Protein AF-A0A7T3T1X6-F1 (afdb_monomer)

Foldseek 3Di:
DAPDDLLLLLLLLVCCVVPVPLSVDPLSSQQLLVLLQLLCVLVVHDHDLVCWFAAQLAIGNVSLVCCCPPVVVVSVVSSVVPPPPSPGDVLSSQLSSQVSLQADSNVSSVVRCPFQLRVVCVVVNVVVNPPHGRDPVSHDVVNSVVSVVSSVVSSVVSVQQWDWDDADREIEIEHPVVVVVDDPVVVVVVNVVNPDPPDDIHWYWDDDPPDIDID

Secondary structure (DSSP, 8-state):
---S-HHHHHHHHHHHHH-HHHHH-HHHHHHHHHHHHHHHHHTT-----TTEEEETTEEEEHHHHHHHHHSHHHHHHHHHH--S-----HHHHHHHHHHHHSS-HHHHHHHHHTSHHHHTTHHHHHTT----B--GGG--HHHHHHHHHHHHHHHHHHHTTEEEEEETTEEEEEEHHHHTT--HHHHHHHHHHTT-TTPPSSEEEEEETTEEEE-

Radius of gyration: 18.1 Å; Cα contacts (8 Å, |Δi|>4): 293; chains: 1; bounding box: 49×38×46 Å

Sequence (215 aa):
MLYTNEKRLDRLAWLRTNSETSFGSKLKKQKFLFFYEMFSKVKGEAYSLNYLKAYPNGPVFSEVYGDETYRFDEFNYRINEIQNEANINETIGKAAETLVSTFTEEELSNLTHQFDLWQSKEDRIKSGERDINISEEDITENDIIQLKSLYNTYSNLASQNVKVIPVFDKIFIISNADYGKLKPEHHEVIEILSRDSELENPVYLELEGEVLLVD

Solvent-accessible surface area (backbone atoms only — not comparable to full-atom values): 11851 Å² total; per-residue (Å²): 136,76,72,52,50,68,71,59,42,29,51,51,26,46,38,43,77,77,33,55,72,42,50,73,32,70,64,39,41,32,47,27,54,49,41,33,30,53,44,21,50,77,68,76,44,92,58,72,56,81,59,26,24,59,46,96,72,23,65,35,44,49,43,50,54,46,26,57,70,77,36,42,68,65,45,51,51,55,32,66,67,56,74,86,71,47,87,63,62,60,68,47,48,41,17,20,46,43,47,48,61,46,41,51,72,66,54,48,23,55,57,43,52,72,29,54,47,39,46,82,42,44,70,48,48,74,73,65,57,73,90,40,73,42,57,77,88,39,59,43,73,67,39,54,52,52,48,49,52,51,43,55,55,22,36,52,51,47,70,63,50,58,40,79,48,77,40,93,88,31,26,36,36,28,41,46,76,47,57,77,64,63,50,74,70,53,53,53,50,51,58,57,56,36,70,46,83,86,65,64,76,53,31,38,41,47,67,61,88,92,42,80,45,80,91

Mean predicted aligned error: 3.45 Å

Structure (mmCIF, N/CA/C/O backbone):
data_AF-A0A7T3T1X6-F1
#
_entry.id   AF-A0A7T3T1X6-F1
#
loop_
_atom_site.group_PDB
_atom_site.id
_atom_site.type_symbol
_atom_site.label_atom_id
_atom_site.label_alt_id
_atom_site.label_comp_id
_atom_site.label_asym_id
_atom_site.label_entity_id
_atom_site.label_seq_id
_atom_site.pdbx_PDB_ins_code
_atom_site.Cartn_x
_atom_site.Cartn_y
_atom_site.Cartn_z
_atom_site.occupancy
_atom_site.B_iso_or_equiv
_atom_site.auth_seq_id
_atom_site.auth_comp_id
_atom_site.auth_asym_id
_atom_site.auth_atom_id
_atom_site.pdbx_PDB_model_num
ATOM 1 N N . MET A 1 1 ? 16.295 19.182 -6.838 1.00 82.38 1 MET A N 1
ATOM 2 C CA . MET A 1 1 ? 15.469 18.691 -7.959 1.00 82.38 1 MET A CA 1
ATOM 3 C C . MET A 1 1 ? 15.212 17.219 -7.730 1.00 82.38 1 MET A C 1
ATOM 5 O O . MET A 1 1 ? 16.170 16.453 -7.638 1.00 82.38 1 MET A O 1
ATOM 9 N N . LEU A 1 2 ? 13.939 16.860 -7.603 1.00 93.00 2 LEU A N 1
ATOM 10 C CA . LEU A 1 2 ? 13.474 15.486 -7.418 1.00 93.00 2 LEU A CA 1
ATOM 11 C C . LEU A 1 2 ? 13.570 14.679 -8.723 1.00 93.00 2 LEU A C 1
ATOM 13 O O . LEU A 1 2 ? 13.488 15.248 -9.812 1.00 93.00 2 LEU A O 1
ATOM 17 N N . TYR A 1 3 ? 13.750 13.363 -8.608 1.00 94.88 3 TYR A N 1
ATOM 18 C CA . TYR A 1 3 ? 13.646 12.415 -9.727 1.00 94.88 3 TYR A CA 1
ATOM 19 C C . TYR A 1 3 ? 12.245 11.807 -9.865 1.00 94.88 3 TYR A C 1
ATOM 21 O O . TYR A 1 3 ? 11.885 11.318 -10.936 1.00 94.88 3 TYR A O 1
ATOM 29 N N . THR A 1 4 ? 11.460 11.832 -8.792 1.00 96.19 4 THR A N 1
ATOM 30 C CA . THR A 1 4 ? 10.072 11.386 -8.759 1.00 96.19 4 THR A CA 1
ATOM 31 C C . THR A 1 4 ? 9.250 12.207 -9.737 1.00 96.19 4 THR A C 1
ATOM 33 O O . THR A 1 4 ? 9.272 13.435 -9.706 1.00 96.19 4 THR A O 1
ATOM 36 N N . ASN A 1 5 ? 8.525 11.521 -10.620 1.00 93.81 5 ASN A N 1
ATOM 37 C CA . ASN A 1 5 ? 7.682 12.195 -11.598 1.00 93.81 5 ASN A CA 1
ATOM 38 C C . ASN A 1 5 ? 6.416 12.780 -10.952 1.00 93.81 5 ASN A C 1
ATOM 40 O O . ASN A 1 5 ? 5.916 12.257 -9.955 1.00 93.81 5 ASN A O 1
ATOM 44 N N . GLU A 1 6 ? 5.863 13.812 -11.591 1.00 93.06 6 GLU A N 1
ATOM 45 C CA . GLU A 1 6 ? 4.682 14.541 -11.107 1.00 93.06 6 GLU A CA 1
ATOM 46 C C . GLU A 1 6 ? 3.481 13.621 -10.839 1.00 93.06 6 GLU A C 1
ATOM 48 O O . GLU A 1 6 ? 2.873 13.714 -9.783 1.00 93.06 6 GLU A O 1
ATOM 53 N N . LYS A 1 7 ? 3.199 12.629 -11.702 1.00 94.50 7 LYS A N 1
ATOM 54 C CA . LYS A 1 7 ? 2.075 11.696 -11.480 1.00 94.50 7 LYS A CA 1
ATOM 55 C C . LYS A 1 7 ? 2.221 10.886 -10.187 1.00 94.50 7 LYS A C 1
ATOM 5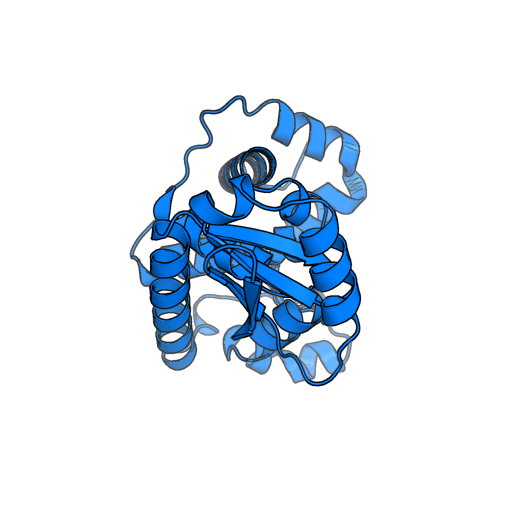7 O O . LYS A 1 7 ? 1.226 10.558 -9.546 1.00 94.50 7 LYS A O 1
ATOM 62 N N . ARG A 1 8 ? 3.445 10.505 -9.804 1.00 95.94 8 ARG A N 1
ATOM 63 C CA . ARG A 1 8 ? 3.699 9.810 -8.530 1.00 95.94 8 ARG A CA 1
ATOM 64 C C . ARG A 1 8 ? 3.624 10.772 -7.349 1.00 95.94 8 ARG A C 1
ATOM 66 O O . ARG A 1 8 ? 3.092 10.370 -6.318 1.00 95.94 8 ARG A O 1
ATOM 73 N N . LEU A 1 9 ? 4.071 12.020 -7.505 1.00 95.75 9 LEU A N 1
ATOM 74 C CA . LEU A 1 9 ? 3.869 13.060 -6.491 1.00 95.75 9 LEU A CA 1
ATOM 75 C C . LEU A 1 9 ? 2.376 13.332 -6.260 1.00 95.75 9 LEU A C 1
ATOM 77 O O . LEU A 1 9 ? 1.959 13.339 -5.107 1.00 95.75 9 LEU A O 1
ATOM 81 N N . ASP A 1 10 ? 1.563 13.424 -7.317 1.00 95.56 10 ASP A N 1
ATOM 82 C CA . ASP A 1 10 ? 0.103 13.583 -7.229 1.00 95.56 10 ASP A CA 1
ATOM 83 C C . ASP A 1 10 ? -0.538 12.441 -6.436 1.00 95.56 10 ASP A C 1
ATOM 85 O O . ASP A 1 10 ? -1.317 12.662 -5.511 1.00 95.56 10 ASP A O 1
ATOM 89 N N . ARG A 1 11 ? -0.170 11.195 -6.743 1.00 96.50 11 ARG A N 1
ATOM 90 C CA . ARG A 1 11 ? -0.680 10.018 -6.022 1.00 96.50 11 ARG A CA 1
ATOM 91 C C . ARG A 1 11 ? -0.271 10.020 -4.554 1.00 96.50 11 ARG A C 1
ATOM 93 O O . ARG A 1 11 ? -1.089 9.685 -3.702 1.00 96.50 11 ARG A O 1
ATOM 100 N N . LEU A 1 12 ? 0.964 10.405 -4.238 1.00 96.62 12 LEU A N 1
ATOM 101 C CA . LEU A 1 12 ? 1.419 10.519 -2.852 1.00 96.62 12 LEU A CA 1
ATOM 102 C C . LEU A 1 12 ? 0.752 11.686 -2.112 1.00 96.62 12 LEU A C 1
ATOM 104 O O . LEU A 1 12 ? 0.440 11.542 -0.932 1.00 96.62 12 LEU A O 1
ATOM 108 N N . ALA A 1 13 ? 0.481 12.803 -2.788 1.00 95.56 13 ALA A N 1
ATOM 109 C CA . ALA A 1 13 ? -0.293 13.911 -2.237 1.00 95.56 13 ALA A CA 1
ATOM 110 C C . ALA A 1 13 ? -1.734 13.493 -1.942 1.00 95.56 13 ALA A C 1
ATOM 112 O O . ALA A 1 13 ? -2.249 13.783 -0.863 1.00 95.56 13 ALA A O 1
ATOM 113 N N . TRP A 1 14 ? -2.353 12.731 -2.847 1.00 95.94 14 TRP A N 1
ATOM 114 C CA . TRP A 1 14 ? -3.658 12.137 -2.597 1.00 95.94 14 TRP A CA 1
ATOM 115 C C . TRP A 1 14 ? -3.623 11.179 -1.399 1.00 95.94 14 TRP A C 1
ATOM 117 O O . TRP A 1 14 ? -4.473 11.290 -0.515 1.00 95.94 14 TRP A O 1
ATOM 127 N N . LEU A 1 15 ? -2.624 10.290 -1.312 1.00 95.69 15 LEU A N 1
ATOM 128 C CA . LEU A 1 15 ? -2.489 9.361 -0.185 1.00 95.69 15 LEU A CA 1
ATOM 129 C C . LEU A 1 15 ? -2.339 10.110 1.141 1.00 95.69 15 LEU A C 1
ATOM 131 O O . LEU A 1 15 ? -3.003 9.759 2.107 1.00 95.69 15 LEU A O 1
ATOM 135 N N . ARG A 1 16 ? -1.520 11.168 1.184 1.00 94.31 16 ARG A N 1
ATOM 136 C CA . ARG A 1 16 ? -1.337 12.009 2.377 1.00 94.31 16 ARG A CA 1
ATOM 137 C C . ARG A 1 16 ? -2.659 12.576 2.888 1.00 94.31 16 ARG A C 1
ATOM 139 O O . ARG A 1 16 ? -2.898 12.564 4.090 1.00 94.31 16 ARG A O 1
ATOM 146 N N . THR A 1 17 ? -3.503 13.070 1.984 1.00 91.88 17 THR A N 1
ATOM 147 C CA . THR A 1 17 ? -4.798 13.670 2.335 1.00 91.88 17 THR A CA 1
ATOM 148 C C . THR A 1 17 ? -5.827 12.629 2.781 1.00 91.88 17 THR A C 1
ATOM 150 O O . THR A 1 17 ? -6.680 12.941 3.606 1.00 91.88 17 THR A O 1
ATOM 153 N N . ASN A 1 18 ? -5.757 11.401 2.260 1.00 91.69 18 ASN A N 1
ATOM 154 C CA . ASN A 1 18 ? -6.771 10.370 2.507 1.00 91.69 18 ASN A CA 1
ATOM 155 C C . ASN A 1 18 ? -6.364 9.338 3.575 1.00 91.69 18 ASN A C 1
ATOM 157 O O . ASN A 1 18 ? -7.233 8.686 4.145 1.00 91.69 18 ASN A O 1
ATOM 161 N N . SER A 1 19 ? -5.069 9.183 3.861 1.00 90.75 19 SER A N 1
ATOM 162 C CA . SER A 1 19 ? -4.539 8.153 4.762 1.00 90.75 19 SER A CA 1
ATOM 163 C C . SER A 1 19 ? -3.177 8.559 5.330 1.00 90.75 19 SER A C 1
ATOM 165 O O . SER A 1 19 ? -2.117 8.162 4.836 1.00 90.75 19 SER A O 1
ATOM 167 N N . GLU A 1 20 ? -3.192 9.352 6.404 1.00 87.25 20 GLU A N 1
ATOM 168 C CA . GLU A 1 20 ? -1.967 9.810 7.077 1.00 87.25 20 GLU A CA 1
ATOM 169 C C . GLU A 1 20 ? -1.107 8.631 7.560 1.00 87.25 20 GLU A C 1
ATOM 171 O O . GLU A 1 20 ? 0.111 8.635 7.385 1.00 87.25 20 GLU A O 1
ATOM 176 N N . THR A 1 21 ? -1.737 7.576 8.087 1.00 88.88 21 THR A N 1
ATOM 177 C CA . THR A 1 21 ? -1.041 6.373 8.561 1.00 88.88 21 THR A CA 1
ATOM 178 C C . THR A 1 21 ? -0.279 5.669 7.438 1.00 88.88 21 THR A C 1
ATOM 180 O O . THR A 1 21 ? 0.905 5.366 7.592 1.00 88.88 21 THR A O 1
ATOM 183 N N . SER A 1 22 ? -0.922 5.436 6.289 1.00 93.69 22 SER A N 1
ATOM 184 C CA . SER A 1 22 ? -0.265 4.799 5.141 1.00 93.69 22 SER A CA 1
ATOM 185 C C . SER A 1 22 ? 0.810 5.699 4.534 1.00 93.69 22 SER A C 1
ATOM 187 O O . SER A 1 22 ? 1.857 5.209 4.118 1.00 93.69 22 SER A O 1
ATOM 189 N N . PHE A 1 23 ? 0.596 7.018 4.523 1.00 94.38 23 PHE A N 1
ATOM 190 C CA . PHE A 1 23 ? 1.589 7.984 4.057 1.00 94.38 23 PHE A CA 1
ATOM 191 C C . PHE A 1 23 ? 2.819 8.079 4.979 1.00 94.38 23 PHE A C 1
ATOM 193 O O . PHE A 1 23 ? 3.941 8.288 4.507 1.00 94.38 23 PHE A O 1
ATOM 200 N N . GLY A 1 24 ? 2.640 7.908 6.289 1.00 93.50 24 GLY A N 1
ATOM 201 C CA . GLY A 1 24 ? 3.731 7.912 7.266 1.00 93.50 24 GLY A CA 1
ATOM 202 C C . GLY A 1 24 ? 4.707 6.742 7.100 1.00 93.50 24 GLY A C 1
ATOM 203 O O . GLY A 1 24 ? 5.891 6.879 7.405 1.00 93.50 24 GLY A O 1
ATOM 204 N N . SER A 1 25 ? 4.245 5.613 6.556 1.00 95.69 25 SER A N 1
ATOM 205 C CA . SER A 1 25 ? 5.078 4.437 6.292 1.00 95.69 25 SER A CA 1
ATOM 206 C C . SER A 1 25 ? 5.727 4.492 4.906 1.00 95.69 25 SER A C 1
ATOM 208 O O . SER A 1 25 ? 5.061 4.595 3.872 1.00 95.69 25 SER A O 1
ATOM 210 N N . LYS A 1 26 ? 7.059 4.349 4.866 1.00 96.38 26 LYS A N 1
ATOM 211 C CA . LYS A 1 26 ? 7.813 4.249 3.604 1.00 96.38 26 LYS A CA 1
ATOM 212 C C . LYS A 1 26 ? 7.375 3.038 2.785 1.00 96.38 26 LYS A C 1
ATOM 214 O O . LYS A 1 26 ? 7.179 3.149 1.575 1.00 96.38 26 LYS A O 1
ATOM 219 N N . LEU A 1 27 ? 7.204 1.887 3.439 1.00 97.50 27 LEU A N 1
ATOM 220 C CA . LEU A 1 27 ? 6.804 0.658 2.763 1.00 97.50 27 LEU A CA 1
ATOM 221 C C . LEU A 1 27 ? 5.376 0.789 2.235 1.00 97.50 27 LEU A C 1
ATOM 223 O O . LEU A 1 27 ? 5.168 0.576 1.044 1.00 97.50 27 LEU A O 1
ATOM 227 N N . LYS A 1 28 ? 4.412 1.232 3.052 1.00 97.94 28 LYS A N 1
ATOM 228 C CA . LYS A 1 28 ? 3.024 1.405 2.598 1.00 97.94 28 LYS A CA 1
ATOM 229 C C . LYS A 1 28 ? 2.904 2.411 1.456 1.00 97.94 28 LYS A C 1
ATOM 231 O O . LYS A 1 28 ? 2.160 2.136 0.521 1.00 97.94 28 LYS A O 1
ATOM 236 N N . LYS A 1 29 ? 3.688 3.496 1.433 1.00 97.94 29 LYS A N 1
ATOM 237 C CA . LYS A 1 29 ? 3.765 4.396 0.264 1.00 97.94 29 LYS A CA 1
ATOM 238 C C . LYS A 1 29 ? 4.208 3.684 -1.010 1.00 97.94 29 LYS A C 1
ATOM 240 O O . LYS A 1 29 ? 3.581 3.852 -2.055 1.00 97.94 29 LYS A O 1
ATOM 245 N N . GLN A 1 30 ? 5.267 2.880 -0.933 1.00 98.50 30 GLN A N 1
ATOM 246 C CA . GLN A 1 30 ? 5.747 2.108 -2.083 1.00 98.50 30 GLN A CA 1
ATOM 247 C C . GLN A 1 30 ? 4.700 1.097 -2.554 1.00 98.50 30 GLN A C 1
ATOM 249 O O . GLN A 1 30 ? 4.435 0.999 -3.751 1.00 98.50 30 GLN A O 1
ATOM 254 N N . LYS A 1 31 ? 4.049 0.398 -1.618 1.00 98.62 31 LYS A N 1
ATOM 255 C CA . LYS A 1 31 ? 2.983 -0.561 -1.932 1.00 98.62 31 LYS A CA 1
ATOM 256 C C . LYS A 1 31 ? 1.759 0.116 -2.521 1.00 98.62 31 LYS A C 1
ATOM 258 O O . LYS A 1 31 ? 1.221 -0.384 -3.500 1.00 98.62 31 LYS A O 1
ATOM 263 N N . PHE A 1 32 ? 1.371 1.274 -2.002 1.00 98.69 32 PHE A N 1
ATOM 264 C CA . PHE A 1 32 ? 0.273 2.061 -2.544 1.00 98.69 32 PHE A CA 1
ATOM 265 C C . PHE A 1 32 ? 0.551 2.441 -3.998 1.00 98.69 32 PHE A C 1
ATOM 267 O O . PHE A 1 32 ? -0.283 2.195 -4.863 1.00 98.69 32 PHE A O 1
ATOM 274 N N . LEU A 1 33 ? 1.739 2.982 -4.289 1.00 98.69 33 LEU A N 1
ATOM 275 C CA . LEU A 1 33 ? 2.117 3.329 -5.657 1.00 98.69 33 LEU A CA 1
ATOM 276 C C . LEU A 1 33 ? 2.150 2.099 -6.568 1.00 98.69 33 LEU A C 1
ATOM 278 O O . LEU A 1 33 ? 1.668 2.172 -7.696 1.00 98.69 33 LEU A O 1
ATOM 282 N N . PHE A 1 34 ? 2.699 0.979 -6.088 1.00 98.81 34 PHE A N 1
ATOM 283 C CA . PHE A 1 34 ? 2.737 -0.274 -6.839 1.00 98.81 34 PHE A CA 1
ATOM 284 C C . PHE A 1 34 ? 1.322 -0.747 -7.182 1.00 98.81 34 PHE A C 1
ATOM 286 O O . PHE A 1 34 ? 0.997 -0.889 -8.358 1.00 98.81 34 PHE A O 1
ATOM 293 N N . PHE A 1 35 ? 0.452 -0.909 -6.184 1.00 98.88 35 PHE A N 1
ATOM 294 C CA . PHE A 1 35 ? -0.920 -1.354 -6.412 1.00 98.88 35 PHE A CA 1
ATOM 295 C C . PHE A 1 35 ? -1.725 -0.355 -7.236 1.00 98.88 35 PHE A C 1
ATOM 297 O O . PHE A 1 35 ? -2.488 -0.784 -8.091 1.00 98.88 35 PHE A O 1
ATOM 304 N N . TYR A 1 36 ? -1.514 0.955 -7.080 1.00 98.75 36 TYR A N 1
ATOM 305 C CA . TYR A 1 36 ? -2.149 1.954 -7.938 1.00 98.75 36 TYR A CA 1
ATOM 306 C C . TYR A 1 36 ? -1.806 1.718 -9.419 1.00 98.75 36 TYR A C 1
ATOM 308 O O . TYR A 1 36 ? -2.696 1.708 -10.271 1.00 98.75 36 TYR A O 1
ATOM 316 N N . GLU A 1 37 ? -0.525 1.531 -9.750 1.00 98.69 37 GLU A N 1
ATOM 317 C CA . GLU A 1 37 ? -0.075 1.316 -11.134 1.00 98.69 37 GLU A CA 1
ATOM 318 C C . GLU A 1 37 ? -0.575 -0.026 -11.681 1.00 98.69 37 GLU A C 1
ATOM 320 O O . GLU A 1 37 ? -1.078 -0.093 -12.803 1.00 98.69 37 GLU A O 1
ATOM 325 N N . MET A 1 38 ? -0.517 -1.085 -10.871 1.00 98.75 38 MET A N 1
ATOM 326 C CA . MET A 1 38 ? -0.976 -2.416 -11.274 1.00 98.75 38 MET A CA 1
ATOM 327 C C . MET A 1 38 ? -2.501 -2.488 -11.430 1.00 98.75 38 MET A C 1
ATOM 329 O O . MET A 1 38 ? -3.004 -3.101 -12.372 1.00 98.75 38 MET A O 1
ATOM 333 N N . PHE A 1 39 ? -3.256 -1.806 -10.567 1.00 98.81 39 PHE A N 1
ATOM 334 C CA . PHE A 1 39 ? -4.700 -1.641 -10.717 1.00 98.81 39 PHE A CA 1
ATOM 335 C C . PHE A 1 39 ? -5.042 -0.800 -11.944 1.00 98.81 39 PHE A C 1
ATOM 337 O O . PHE A 1 39 ? -5.926 -1.178 -12.707 1.00 98.81 39 PHE A O 1
ATOM 344 N N . SER A 1 40 ? -4.291 0.271 -12.208 1.00 98.62 40 SER A N 1
ATOM 345 C CA . SER A 1 40 ? -4.439 1.050 -13.442 1.00 98.62 40 SER A CA 1
ATOM 346 C C . SER A 1 40 ? -4.256 0.170 -14.681 1.00 98.62 40 SER A C 1
ATOM 348 O O . SER A 1 40 ? -5.117 0.183 -15.562 1.00 98.62 40 SER A O 1
ATOM 350 N N . LYS A 1 41 ? -3.232 -0.696 -14.701 1.00 98.44 41 LYS A N 1
ATOM 351 C CA . LYS A 1 41 ? -3.017 -1.674 -15.779 1.00 98.44 41 LYS A CA 1
ATOM 352 C C . LYS A 1 41 ? -4.228 -2.583 -15.996 1.00 98.44 41 LYS A C 1
ATOM 354 O O . LYS A 1 41 ? -4.745 -2.652 -17.109 1.00 98.44 41 LYS A O 1
ATOM 359 N N . VAL A 1 42 ? -4.713 -3.275 -14.959 1.00 98.50 42 VAL A N 1
ATOM 360 C CA . VAL A 1 42 ? -5.831 -4.232 -15.123 1.00 98.50 42 VAL A CA 1
ATOM 361 C C . VAL A 1 42 ? -7.177 -3.558 -15.400 1.00 98.50 42 VAL A C 1
ATOM 363 O O . VAL A 1 42 ? -8.111 -4.221 -15.857 1.00 98.50 42 VAL A O 1
ATOM 366 N N . LYS A 1 43 ? -7.285 -2.248 -15.151 1.00 98.31 43 LYS A N 1
ATOM 367 C CA . LYS A 1 43 ? -8.450 -1.424 -15.491 1.00 98.31 43 LYS A CA 1
ATOM 368 C C . LYS A 1 43 ? -8.343 -0.719 -16.842 1.00 98.31 43 LYS A C 1
ATOM 370 O O . LYS A 1 43 ? -9.311 -0.080 -17.239 1.00 98.31 43 LYS A O 1
ATOM 375 N N . GLY A 1 44 ? -7.238 -0.892 -17.569 1.00 97.50 44 GLY A N 1
ATOM 376 C CA . GLY A 1 44 ? -7.028 -0.263 -18.875 1.00 97.50 44 GLY A CA 1
ATOM 377 C C . GLY A 1 44 ? -6.760 1.243 -18.800 1.00 97.50 44 GLY A C 1
ATOM 378 O O . GLY A 1 44 ? -6.928 1.940 -19.796 1.00 97.50 44 GLY A O 1
ATOM 379 N N . GLU A 1 45 ? -6.359 1.741 -17.631 1.00 97.25 45 GLU A N 1
ATOM 380 C CA . GLU A 1 45 ? -5.973 3.133 -17.401 1.00 97.25 45 GLU A CA 1
ATOM 381 C C . GLU A 1 45 ? -4.490 3.353 -17.715 1.00 97.25 45 GLU A C 1
ATOM 383 O O . GLU A 1 45 ? -3.708 2.409 -17.831 1.00 97.25 45 GLU A O 1
ATOM 388 N N . ALA A 1 46 ? -4.066 4.613 -17.819 1.00 95.62 46 ALA A N 1
ATOM 389 C CA . ALA A 1 46 ? -2.654 4.934 -18.000 1.00 95.62 46 ALA A CA 1
ATOM 390 C C . ALA A 1 46 ? -1.832 4.566 -16.750 1.00 95.62 46 ALA A C 1
ATOM 392 O O . ALA A 1 46 ? -2.109 5.045 -15.649 1.00 95.62 46 ALA A O 1
ATOM 393 N N . TYR A 1 47 ? -0.769 3.785 -16.941 1.00 97.25 47 TYR A N 1
ATOM 394 C CA . TYR A 1 47 ? 0.113 3.317 -15.871 1.00 97.25 47 TYR A CA 1
ATOM 395 C C . TYR A 1 47 ? 1.593 3.385 -16.281 1.00 97.25 47 TYR A C 1
ATOM 397 O O . TYR A 1 47 ? 1.914 3.612 -17.450 1.00 97.25 47 TYR A O 1
ATOM 405 N N . SER A 1 48 ? 2.506 3.249 -15.316 1.00 97.00 48 SER A N 1
ATOM 406 C CA . SER A 1 48 ? 3.953 3.276 -15.559 1.00 97.00 48 SER A CA 1
ATOM 407 C C . SER A 1 48 ? 4.736 2.385 -14.596 1.00 97.00 48 SER A C 1
ATOM 409 O O . SER A 1 48 ? 4.672 2.545 -13.378 1.00 97.00 48 SER A O 1
ATOM 411 N N . LEU A 1 49 ? 5.577 1.513 -15.154 1.00 97.94 49 LEU A N 1
ATOM 412 C CA . LEU A 1 49 ? 6.550 0.707 -14.404 1.00 97.94 49 LEU A CA 1
ATOM 413 C C . LEU A 1 49 ? 7.947 1.342 -14.385 1.00 97.94 49 LEU A C 1
ATOM 415 O O . LEU A 1 49 ? 8.885 0.757 -13.855 1.00 97.94 49 LEU A O 1
ATOM 419 N N . ASN A 1 50 ? 8.118 2.545 -14.950 1.00 97.31 50 ASN A N 1
ATOM 420 C CA . ASN A 1 50 ? 9.427 3.197 -14.993 1.00 97.31 50 ASN A CA 1
ATOM 421 C C . ASN A 1 50 ? 10.007 3.306 -13.583 1.00 97.31 50 ASN A C 1
ATOM 423 O O . ASN A 1 50 ? 9.315 3.809 -12.695 1.00 97.31 50 ASN A O 1
ATOM 427 N N . TYR A 1 51 ? 11.267 2.887 -13.428 1.00 97.81 51 TYR A N 1
ATOM 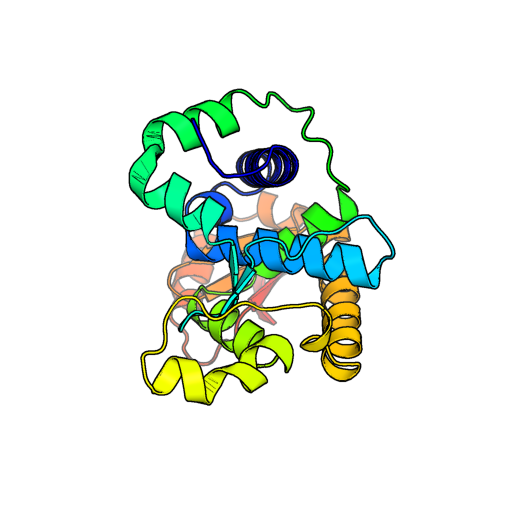428 C CA . TYR A 1 51 ? 12.016 2.838 -12.166 1.00 97.81 51 TYR A CA 1
ATOM 429 C C . TYR A 1 51 ? 11.494 1.847 -11.112 1.00 97.81 51 TYR A C 1
ATOM 431 O O . TYR A 1 51 ? 12.010 1.846 -9.987 1.00 97.81 51 TYR A O 1
ATOM 439 N N . LEU A 1 52 ? 10.533 0.985 -11.467 1.00 98.56 52 LEU A N 1
ATOM 440 C CA . LEU A 1 52 ? 10.112 -0.127 -10.626 1.00 98.56 52 LEU A CA 1
ATOM 441 C C . LEU A 1 52 ? 11.210 -1.188 -10.589 1.00 98.56 52 LEU A C 1
ATOM 443 O O . LEU A 1 52 ? 11.695 -1.665 -11.618 1.00 98.56 52 LEU A O 1
ATOM 447 N N . LYS A 1 53 ? 11.602 -1.556 -9.378 1.00 98.56 53 LYS A N 1
ATOM 448 C CA . LYS A 1 53 ? 12.676 -2.506 -9.126 1.00 98.56 53 LYS A CA 1
ATOM 449 C C . LYS A 1 53 ? 12.259 -3.526 -8.084 1.00 98.56 53 LYS A C 1
ATOM 451 O O . LYS A 1 53 ? 11.467 -3.228 -7.191 1.00 98.56 53 LYS A O 1
ATOM 456 N N . ALA A 1 54 ? 12.832 -4.714 -8.185 1.00 98.19 54 ALA A N 1
ATOM 457 C CA . ALA A 1 54 ? 12.659 -5.773 -7.213 1.00 98.19 54 ALA A CA 1
ATOM 458 C C . ALA A 1 54 ? 13.620 -5.551 -6.035 1.00 98.19 54 ALA A C 1
ATOM 460 O O . ALA A 1 54 ? 14.836 -5.471 -6.218 1.00 98.19 54 ALA A O 1
ATOM 461 N N . TYR A 1 55 ? 13.066 -5.424 -4.830 1.00 97.81 55 TYR A N 1
ATOM 462 C CA . TYR A 1 55 ? 13.804 -5.321 -3.570 1.00 97.81 55 TYR A CA 1
ATOM 463 C C . TYR A 1 55 ? 13.427 -6.487 -2.640 1.00 97.81 55 TYR A C 1
ATOM 465 O O . TYR A 1 55 ? 12.405 -7.135 -2.877 1.00 97.81 55 TYR A O 1
ATOM 473 N N . PRO A 1 56 ? 14.204 -6.742 -1.565 1.00 97.44 56 PRO A N 1
ATOM 474 C CA . PRO A 1 56 ? 13.908 -7.812 -0.608 1.00 97.44 56 PRO A CA 1
ATOM 475 C C . PRO A 1 56 ? 12.519 -7.740 0.029 1.00 97.44 56 PRO A C 1
ATOM 477 O O . PRO A 1 56 ? 11.946 -8.780 0.311 1.00 97.44 56 PRO A O 1
ATOM 480 N N . ASN A 1 57 ? 11.977 -6.531 0.214 1.00 97.38 57 ASN A N 1
ATOM 481 C CA . ASN A 1 57 ? 10.647 -6.316 0.794 1.00 97.38 57 ASN A CA 1
ATOM 482 C C . ASN A 1 57 ? 9.585 -6.048 -0.291 1.00 97.38 57 ASN A C 1
ATOM 484 O O . ASN A 1 57 ? 8.646 -5.273 -0.093 1.00 97.38 57 ASN A O 1
ATOM 488 N N . GLY A 1 58 ? 9.779 -6.604 -1.487 1.00 97.75 58 GLY A N 1
ATOM 489 C CA . GLY A 1 58 ? 8.896 -6.476 -2.643 1.00 97.75 58 GLY A CA 1
ATOM 490 C C . GLY A 1 58 ? 9.240 -5.333 -3.617 1.00 97.75 58 GLY A C 1
ATOM 491 O O . GLY A 1 58 ? 10.306 -4.724 -3.524 1.00 97.75 58 GLY A O 1
ATOM 492 N N . PRO A 1 59 ? 8.353 -5.036 -4.585 1.00 98.19 59 PRO A N 1
ATOM 493 C CA . PRO A 1 59 ? 8.585 -4.014 -5.610 1.00 98.19 59 PRO A CA 1
ATOM 494 C C . PRO A 1 59 ? 8.658 -2.589 -5.037 1.00 98.19 59 PRO A C 1
ATOM 496 O O . PRO A 1 59 ? 7.869 -2.236 -4.157 1.00 98.19 59 PRO A O 1
ATOM 499 N N . VAL A 1 60 ? 9.588 -1.774 -5.550 1.00 98.19 60 VAL A N 1
ATOM 500 C CA . VAL A 1 60 ? 9.857 -0.390 -5.110 1.00 98.19 60 VAL A CA 1
ATOM 501 C C . VAL A 1 60 ? 10.133 0.511 -6.313 1.00 98.19 60 VAL A C 1
ATOM 503 O O . VAL A 1 60 ? 10.934 0.173 -7.186 1.00 98.19 60 VAL A O 1
ATOM 506 N N . PHE A 1 61 ? 9.520 1.693 -6.333 1.00 98.56 61 PHE A N 1
ATOM 507 C CA . PHE A 1 61 ? 9.873 2.785 -7.238 1.00 98.56 61 PHE A CA 1
ATOM 508 C C . PHE A 1 61 ? 11.133 3.481 -6.722 1.00 98.56 61 PHE A C 1
ATOM 510 O O . PHE A 1 61 ? 11.108 4.248 -5.755 1.00 98.56 61 PHE A O 1
ATOM 517 N N . SER A 1 62 ? 12.270 3.140 -7.327 1.00 97.81 62 SER A N 1
ATOM 518 C CA . SER A 1 62 ? 13.599 3.501 -6.820 1.00 97.81 62 SER A CA 1
ATOM 519 C C . SER A 1 62 ? 13.897 5.003 -6.803 1.00 97.81 62 SER A C 1
ATOM 521 O O . SER A 1 62 ? 14.645 5.475 -5.952 1.00 97.81 62 SER A O 1
ATOM 523 N N . GLU A 1 63 ? 13.286 5.766 -7.698 1.00 97.62 63 GLU A N 1
ATOM 524 C CA . GLU A 1 63 ? 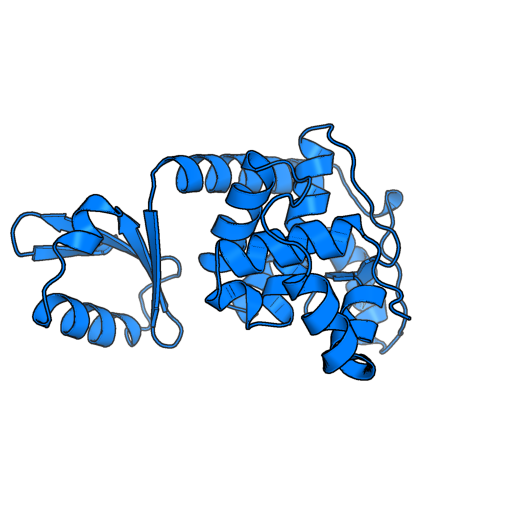13.308 7.224 -7.731 1.00 97.62 63 GLU A CA 1
ATOM 525 C C . GLU A 1 63 ? 12.518 7.842 -6.569 1.00 97.62 63 GLU A C 1
ATOM 527 O O . GLU A 1 63 ? 13.013 8.776 -5.940 1.00 97.62 63 GLU A O 1
ATOM 532 N N . VAL A 1 64 ? 11.362 7.263 -6.214 1.00 98.19 64 VAL A N 1
ATOM 533 C CA . VAL A 1 64 ? 10.575 7.686 -5.042 1.00 98.19 64 VAL A CA 1
ATOM 534 C C . VAL A 1 64 ? 11.351 7.378 -3.770 1.00 98.19 64 VAL A C 1
ATOM 536 O O . VAL A 1 64 ? 11.516 8.244 -2.917 1.00 98.19 64 VAL A O 1
ATOM 539 N N . TYR A 1 65 ? 11.878 6.156 -3.660 1.00 97.31 65 TYR A N 1
ATOM 540 C CA . TYR A 1 65 ? 12.708 5.753 -2.527 1.00 97.31 65 TYR A CA 1
ATOM 541 C C . TYR A 1 65 ? 13.943 6.651 -2.380 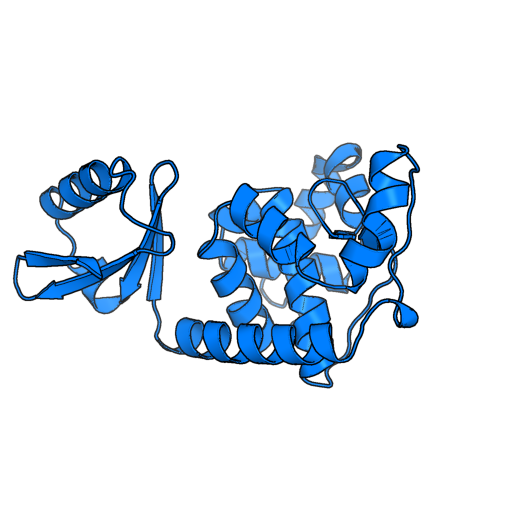1.00 97.31 65 TYR A C 1
ATOM 543 O O . TYR A 1 65 ? 14.289 7.060 -1.269 1.00 97.31 65 TYR A O 1
ATOM 551 N N . GLY A 1 66 ? 14.604 6.969 -3.496 1.00 97.06 66 GLY A N 1
ATOM 552 C CA . GLY A 1 66 ? 15.781 7.828 -3.524 1.00 97.06 66 GLY A CA 1
ATOM 553 C C . GLY A 1 66 ? 15.477 9.248 -3.053 1.00 97.06 66 GLY A C 1
ATOM 554 O O . GLY A 1 66 ? 16.180 9.763 -2.185 1.00 97.06 66 GLY A O 1
ATOM 555 N N . ASP A 1 67 ? 14.421 9.874 -3.572 1.00 98.06 67 ASP A N 1
ATOM 556 C CA . ASP A 1 67 ? 14.038 11.226 -3.157 1.00 98.06 67 ASP A CA 1
ATOM 557 C C . ASP A 1 67 ? 13.556 11.277 -1.708 1.00 98.06 67 ASP A C 1
ATOM 559 O O . ASP A 1 67 ? 13.981 12.148 -0.951 1.00 98.06 67 ASP A O 1
ATOM 563 N N . GLU A 1 68 ? 12.741 10.315 -1.283 1.00 96.56 68 GLU A N 1
ATOM 564 C CA . GLU A 1 68 ? 12.288 10.227 0.102 1.00 96.56 68 GLU A CA 1
ATOM 565 C C . GLU A 1 68 ? 13.458 10.028 1.082 1.00 96.56 68 GLU A C 1
ATOM 567 O O . GLU A 1 68 ? 13.432 10.526 2.207 1.00 96.56 68 GLU A O 1
ATOM 572 N N . THR A 1 69 ? 14.494 9.290 0.680 1.00 95.81 69 THR A N 1
ATOM 573 C CA . THR A 1 69 ? 15.633 8.975 1.554 1.00 95.81 69 THR A CA 1
ATOM 574 C C . THR A 1 69 ? 16.679 10.085 1.575 1.00 95.81 69 THR A C 1
ATOM 576 O O . THR A 1 69 ? 17.199 10.407 2.641 1.00 95.81 69 THR A O 1
ATOM 579 N N . TYR A 1 70 ? 17.000 10.669 0.420 1.00 96.62 70 TYR A N 1
ATOM 580 C CA . TYR A 1 70 ? 18.144 11.577 0.271 1.00 96.62 70 TYR A CA 1
ATOM 581 C C . TYR A 1 70 ? 17.750 13.039 0.027 1.00 96.62 70 TYR A C 1
ATOM 583 O O . TYR A 1 70 ? 18.616 13.912 0.067 1.00 96.62 70 TYR A O 1
ATOM 591 N N . ARG A 1 71 ? 16.469 13.326 -0.234 1.00 96.12 71 ARG A N 1
ATOM 592 C CA . ARG A 1 71 ? 15.932 14.674 -0.510 1.00 96.12 71 ARG A CA 1
ATOM 593 C C . ARG A 1 71 ? 14.629 14.934 0.242 1.00 96.12 71 ARG A C 1
ATOM 595 O O . ARG A 1 71 ? 13.733 15.600 -0.271 1.00 96.12 71 ARG A O 1
ATOM 602 N N . PHE A 1 72 ? 14.540 14.404 1.458 1.00 94.56 72 PHE A N 1
ATOM 603 C CA . PHE A 1 72 ? 13.320 14.354 2.260 1.00 94.56 72 PHE A CA 1
ATOM 604 C C . PHE A 1 72 ? 12.581 15.699 2.358 1.00 94.56 72 PHE A C 1
ATOM 606 O O . PHE A 1 72 ? 11.374 15.741 2.126 1.00 94.56 72 PHE A O 1
ATOM 613 N N . ASP A 1 73 ? 13.282 16.799 2.650 1.00 95.81 73 ASP A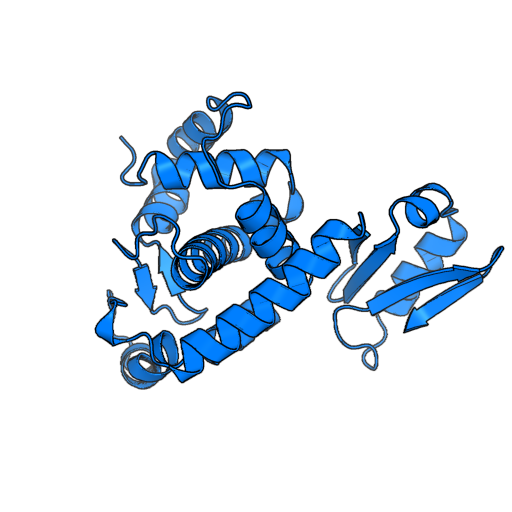 N 1
ATOM 614 C CA . ASP A 1 73 ? 12.645 18.115 2.807 1.00 95.81 73 ASP A CA 1
ATOM 615 C C . ASP A 1 73 ? 12.030 18.618 1.493 1.00 95.81 73 ASP A C 1
ATOM 617 O O . ASP A 1 73 ? 10.870 19.026 1.470 1.00 95.81 73 ASP A O 1
ATOM 621 N N . GLU A 1 74 ? 12.769 18.534 0.378 1.00 96.06 74 GLU A N 1
ATOM 622 C CA . GLU A 1 74 ? 12.271 18.921 -0.952 1.00 96.06 74 GLU A CA 1
ATOM 623 C C . GLU A 1 74 ? 11.112 18.010 -1.384 1.00 96.06 74 GLU A C 1
ATOM 625 O O . GLU A 1 74 ? 10.107 18.489 -1.907 1.00 96.06 74 GLU A O 1
ATOM 630 N N . PHE A 1 75 ? 11.224 16.705 -1.124 1.00 96.31 75 PHE A N 1
ATOM 631 C CA . PHE A 1 75 ? 10.209 15.707 -1.452 1.00 96.31 75 PHE A CA 1
ATOM 632 C C . PHE A 1 75 ? 8.884 15.976 -0.732 1.00 96.31 75 PHE A C 1
ATOM 634 O O . PHE A 1 75 ? 7.838 16.081 -1.375 1.00 96.31 75 PHE A O 1
ATOM 641 N N . ASN A 1 76 ? 8.921 16.167 0.590 1.00 94.19 76 ASN A N 1
ATOM 642 C CA . ASN A 1 76 ? 7.717 16.467 1.363 1.00 94.19 76 ASN A CA 1
ATOM 643 C C . ASN A 1 76 ? 7.163 17.856 1.058 1.00 94.19 76 ASN A C 1
ATOM 645 O O . ASN A 1 76 ? 5.948 18.008 0.969 1.00 94.19 76 ASN A O 1
ATOM 649 N N . TYR A 1 77 ? 8.027 18.857 0.860 1.00 94.25 77 TYR A N 1
ATOM 650 C CA . TYR A 1 77 ? 7.587 20.186 0.443 1.00 94.25 77 TYR A CA 1
ATOM 651 C C . TYR A 1 77 ? 6.766 20.105 -0.848 1.00 94.25 77 TYR A C 1
ATOM 653 O O . TYR A 1 77 ? 5.649 20.613 -0.896 1.00 94.25 77 TYR A O 1
ATOM 661 N N . ARG A 1 78 ? 7.255 19.378 -1.861 1.00 94.00 78 ARG A N 1
ATOM 662 C CA . ARG A 1 78 ? 6.532 19.207 -3.128 1.00 94.00 78 ARG A CA 1
ATOM 663 C C . ARG A 1 78 ? 5.197 18.489 -2.976 1.00 94.00 78 ARG A C 1
ATOM 665 O O . ARG A 1 78 ? 4.215 18.941 -3.549 1.00 94.00 78 ARG A O 1
ATOM 672 N N . ILE A 1 79 ? 5.138 17.421 -2.185 1.00 94.00 79 ILE A N 1
ATOM 673 C CA . ILE A 1 79 ? 3.879 16.709 -1.914 1.00 94.00 79 ILE A CA 1
ATOM 674 C C . ILE A 1 79 ? 2.872 17.609 -1.173 1.00 94.00 79 ILE A C 1
ATOM 676 O O . ILE A 1 79 ? 1.667 17.521 -1.409 1.00 94.00 79 ILE A O 1
ATOM 680 N N . ASN A 1 80 ? 3.348 18.479 -0.281 1.00 91.38 80 ASN A N 1
ATOM 681 C CA . ASN A 1 80 ? 2.499 19.397 0.481 1.00 91.38 80 ASN A CA 1
ATOM 682 C C . ASN A 1 80 ? 1.979 20.577 -0.355 1.00 91.38 80 ASN A C 1
ATOM 684 O O . ASN A 1 80 ? 0.895 21.083 -0.075 1.00 91.38 80 ASN A O 1
ATOM 688 N N . GLU A 1 81 ? 2.723 20.996 -1.380 1.00 92.25 81 GLU A N 1
ATOM 689 C CA . GLU A 1 81 ? 2.321 22.064 -2.308 1.00 92.25 81 GLU A CA 1
ATOM 690 C C . GLU A 1 81 ? 1.179 21.645 -3.247 1.00 92.25 81 GLU A C 1
ATOM 692 O O . GLU A 1 81 ? 0.467 22.502 -3.769 1.00 92.25 81 GLU A O 1
ATOM 697 N N . ILE A 1 82 ? 0.960 20.341 -3.445 1.00 91.12 82 ILE A N 1
ATOM 698 C CA . ILE A 1 82 ? -0.153 19.818 -4.245 1.00 91.12 82 ILE A CA 1
ATOM 699 C C . ILE A 1 82 ? -1.445 19.957 -3.421 1.00 91.12 82 ILE A C 1
ATOM 701 O O . ILE A 1 82 ? -1.847 19.069 -2.664 1.00 91.12 82 ILE A O 1
ATOM 705 N N . GLN A 1 83 ? -2.077 21.129 -3.522 1.00 67.88 83 GLN A N 1
ATOM 706 C CA . GLN A 1 83 ? -3.316 21.466 -2.821 1.00 67.88 83 GLN A CA 1
ATOM 707 C C . GLN A 1 83 ? -4.534 20.902 -3.571 1.00 67.88 83 GLN A C 1
ATOM 709 O O . GLN A 1 83 ? -5.075 21.532 -4.469 1.00 67.88 83 GLN A O 1
ATOM 714 N N . ASN A 1 84 ? -4.981 19.711 -3.168 1.00 59.00 84 ASN A N 1
ATOM 715 C CA . ASN A 1 84 ? -6.301 19.116 -3.448 1.00 59.00 84 ASN A CA 1
ATOM 716 C C . ASN A 1 84 ? -6.694 18.786 -4.906 1.00 59.00 84 ASN A C 1
ATOM 718 O O . ASN A 1 84 ? -7.706 18.119 -5.090 1.00 59.00 84 ASN A O 1
ATOM 722 N N . GLU A 1 85 ? -5.907 19.140 -5.923 1.00 60.81 85 GLU A N 1
ATOM 723 C CA . GLU A 1 85 ? -6.141 18.748 -7.329 1.00 60.81 85 GLU A CA 1
ATOM 724 C C . GLU A 1 85 ? -5.179 17.647 -7.800 1.00 60.81 85 GLU A C 1
ATOM 726 O O . GLU A 1 85 ? -4.674 17.674 -8.922 1.00 60.81 85 GLU A O 1
ATOM 731 N N . ALA A 1 86 ? -4.892 16.664 -6.942 1.00 70.19 86 ALA A N 1
ATOM 732 C CA . ALA A 1 86 ? -4.128 15.498 -7.369 1.00 70.19 86 ALA A CA 1
ATOM 733 C C . ALA A 1 86 ? -4.880 14.799 -8.513 1.00 70.19 86 ALA A C 1
ATOM 735 O O . ALA A 1 86 ? -5.961 14.241 -8.309 1.00 70.19 86 ALA A O 1
ATOM 736 N N . ASN A 1 87 ? -4.315 14.839 -9.722 1.00 83.19 87 ASN A N 1
ATOM 737 C CA . ASN A 1 87 ? -4.934 14.271 -10.915 1.00 83.19 87 ASN A CA 1
ATOM 738 C C . ASN A 1 87 ? -4.780 12.747 -10.918 1.00 83.19 87 ASN A C 1
ATOM 740 O O . ASN A 1 87 ? -3.907 12.180 -11.585 1.00 83.19 87 ASN A O 1
ATOM 744 N N . ILE A 1 88 ? -5.619 12.083 -10.126 1.00 92.44 88 ILE A N 1
ATOM 745 C CA . ILE A 1 88 ? -5.637 10.632 -10.003 1.00 92.44 88 ILE A CA 1
ATOM 746 C C . ILE A 1 88 ? -7.040 10.070 -10.229 1.00 92.44 88 ILE A C 1
ATOM 748 O O . ILE A 1 88 ? -8.053 10.731 -10.013 1.00 92.44 88 ILE A O 1
ATOM 752 N N . ASN A 1 89 ? -7.103 8.800 -10.620 1.00 95.50 89 ASN A N 1
ATOM 753 C CA . ASN A 1 89 ? -8.341 8.039 -10.627 1.00 95.50 89 ASN A CA 1
ATOM 754 C C . ASN A 1 89 ? -8.674 7.653 -9.178 1.00 95.50 89 ASN A C 1
ATOM 756 O O . ASN A 1 89 ? -8.042 6.763 -8.603 1.00 95.50 89 ASN A O 1
ATOM 760 N N . GLU A 1 90 ? -9.661 8.326 -8.583 1.00 94.62 90 GLU A N 1
ATOM 761 C CA . GLU A 1 90 ? -10.032 8.109 -7.182 1.00 94.62 90 GLU A CA 1
ATOM 762 C C . GLU A 1 90 ? -10.469 6.677 -6.878 1.00 94.62 90 GLU A C 1
ATOM 764 O O . GLU A 1 90 ? -10.189 6.185 -5.791 1.00 94.62 90 GLU A O 1
ATOM 769 N N . THR A 1 91 ? -11.150 5.993 -7.798 1.00 96.19 91 THR A N 1
ATOM 770 C CA . THR A 1 91 ? -11.592 4.612 -7.562 1.00 96.19 91 THR A CA 1
ATOM 771 C C . THR A 1 91 ? -10.391 3.681 -7.416 1.00 96.19 91 THR A C 1
ATOM 773 O O . THR A 1 91 ? -10.374 2.831 -6.529 1.00 96.19 91 THR A O 1
ATOM 776 N N . ILE A 1 92 ? -9.361 3.864 -8.246 1.00 98.25 92 ILE A N 1
ATOM 777 C CA . ILE A 1 92 ? -8.103 3.115 -8.136 1.00 98.25 92 ILE A CA 1
ATOM 778 C C . ILE A 1 92 ? -7.328 3.532 -6.886 1.00 98.25 92 ILE A C 1
ATOM 780 O O . ILE A 1 92 ? -6.831 2.665 -6.171 1.00 98.25 92 ILE A O 1
ATOM 784 N N . GLY A 1 93 ? -7.259 4.836 -6.602 1.00 97.31 93 GLY A N 1
ATOM 785 C CA . GLY A 1 93 ? -6.620 5.375 -5.401 1.00 97.31 93 GLY A CA 1
ATOM 786 C C . GLY A 1 93 ? -7.206 4.781 -4.125 1.00 97.31 93 GLY A C 1
ATOM 787 O O . GLY A 1 93 ? -6.468 4.233 -3.313 1.00 97.31 93 GLY A O 1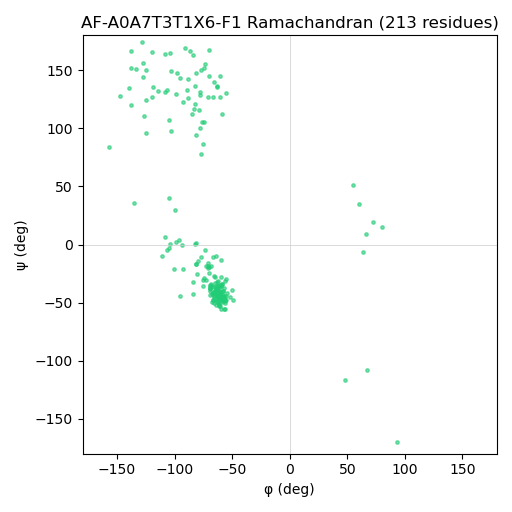
ATOM 788 N N . LYS A 1 94 ? -8.535 4.800 -3.994 1.00 97.12 94 LYS A N 1
ATOM 789 C CA . LYS A 1 94 ? -9.263 4.218 -2.860 1.00 97.12 94 LYS A CA 1
ATOM 790 C C . LYS A 1 94 ? -9.043 2.713 -2.763 1.00 97.12 94 LYS A C 1
ATOM 792 O O . LYS A 1 94 ? -8.708 2.241 -1.691 1.00 97.12 94 LYS A O 1
ATOM 797 N N . ALA A 1 95 ? -9.127 1.966 -3.865 1.00 98.19 95 ALA A N 1
ATOM 798 C CA . ALA A 1 95 ? -8.866 0.524 -3.835 1.00 98.19 95 ALA A CA 1
ATOM 799 C C . ALA A 1 95 ? -7.429 0.192 -3.386 1.00 98.19 95 ALA A C 1
ATOM 801 O O . ALA A 1 95 ? -7.230 -0.696 -2.560 1.00 98.19 95 ALA A O 1
ATOM 802 N N . ALA A 1 96 ? -6.425 0.906 -3.908 1.00 98.56 96 ALA A N 1
ATOM 803 C CA . ALA A 1 96 ? -5.028 0.708 -3.527 1.00 98.56 96 ALA A CA 1
ATOM 804 C C . ALA A 1 96 ? -4.773 1.103 -2.066 1.00 98.56 96 ALA A C 1
ATOM 806 O O . ALA A 1 96 ? -4.073 0.386 -1.358 1.00 98.56 96 ALA A O 1
ATOM 807 N N . GLU A 1 97 ? -5.347 2.219 -1.611 1.00 97.75 97 GLU A N 1
ATOM 808 C CA . GLU A 1 97 ? -5.241 2.687 -0.226 1.00 97.75 97 GLU A CA 1
ATOM 809 C C . GLU A 1 97 ? -5.925 1.733 0.752 1.00 97.75 97 GLU A C 1
ATOM 811 O O . GLU A 1 97 ? -5.321 1.364 1.757 1.00 97.75 97 GLU A O 1
ATOM 816 N N . THR A 1 98 ? -7.136 1.274 0.434 1.00 97.56 98 THR A N 1
ATOM 817 C CA . THR A 1 98 ? -7.867 0.315 1.264 1.00 97.56 98 THR A CA 1
ATOM 818 C C . THR A 1 98 ? -7.089 -0.993 1.365 1.00 97.56 98 THR A C 1
ATOM 820 O O . THR A 1 98 ? -6.923 -1.496 2.464 1.00 97.56 98 THR A O 1
ATOM 823 N N . LEU A 1 99 ? -6.507 -1.496 0.270 1.00 98.25 99 LEU A N 1
ATOM 824 C CA . LEU A 1 99 ? -5.620 -2.660 0.338 1.00 98.25 99 LEU A CA 1
ATOM 825 C C . LEU A 1 99 ? -4.449 -2.407 1.296 1.00 98.25 99 LEU A C 1
ATOM 827 O O . LEU A 1 99 ? -4.239 -3.174 2.228 1.00 98.25 99 LEU A O 1
ATOM 831 N N . VAL A 1 100 ? -3.668 -1.339 1.107 1.00 98.19 100 VAL A N 1
ATOM 832 C CA . VAL A 1 100 ? -2.459 -1.147 1.933 1.00 98.19 100 VAL A CA 1
ATOM 833 C C . VAL A 1 100 ? -2.749 -0.799 3.388 1.00 98.19 100 VAL A C 1
ATOM 835 O O . VAL A 1 100 ? -1.905 -1.033 4.258 1.00 98.19 100 VAL A O 1
ATOM 838 N N . SER A 1 101 ? -3.913 -0.228 3.680 1.00 96.88 101 SER A N 1
ATOM 839 C CA . SER A 1 101 ? -4.308 0.077 5.050 1.00 96.88 101 SER A CA 1
ATOM 840 C C . SER A 1 101 ? -4.735 -1.179 5.807 1.00 96.88 101 SER A C 1
ATOM 842 O O . SER A 1 101 ? -4.438 -1.249 6.996 1.00 96.88 101 SER A O 1
ATOM 844 N N . THR A 1 102 ? -5.299 -2.190 5.133 1.00 96.56 102 THR A N 1
ATOM 845 C CA . THR A 1 102 ? -5.785 -3.440 5.752 1.00 96.56 102 THR A CA 1
ATOM 846 C C . THR A 1 102 ? -4.719 -4.509 6.007 1.00 96.56 102 THR A C 1
ATOM 848 O O . THR A 1 102 ? -5.052 -5.575 6.506 1.00 96.56 102 THR A O 1
ATOM 851 N N . PHE A 1 103 ? -3.455 -4.239 5.676 1.00 97.19 103 PHE A N 1
ATOM 852 C CA . PHE A 1 103 ? -2.330 -5.151 5.914 1.00 97.19 103 PHE A CA 1
ATOM 853 C C . PHE A 1 103 ? -1.208 -4.489 6.715 1.00 97.19 103 PHE A C 1
ATOM 855 O O . PHE A 1 103 ? -0.972 -3.275 6.624 1.00 97.19 103 PHE A O 1
ATOM 862 N N . THR A 1 104 ? -0.477 -5.289 7.486 1.00 96.19 104 THR A N 1
ATOM 863 C CA . THR A 1 104 ? 0.794 -4.888 8.095 1.00 96.19 104 THR A CA 1
ATOM 864 C C . THR A 1 104 ? 1.878 -4.757 7.021 1.00 96.19 104 THR A C 1
ATOM 866 O O . THR A 1 104 ? 1.707 -5.156 5.867 1.00 96.19 104 THR A O 1
ATOM 869 N N . GLU A 1 105 ? 3.023 -4.160 7.362 1.00 96.62 105 GLU A N 1
ATOM 870 C CA . GLU A 1 105 ? 4.127 -4.046 6.400 1.00 96.62 105 GLU A CA 1
ATOM 871 C C . GLU A 1 105 ? 4.691 -5.410 5.979 1.00 96.62 105 GLU A C 1
ATOM 873 O O . GLU A 1 105 ? 5.032 -5.600 4.809 1.00 96.62 105 GLU A O 1
ATOM 878 N N . GLU A 1 106 ? 4.759 -6.357 6.918 1.00 96.81 106 GLU A N 1
ATOM 879 C CA . GLU A 1 106 ? 5.208 -7.724 6.660 1.00 96.81 106 GLU A CA 1
ATOM 880 C C . GLU A 1 106 ? 4.224 -8.460 5.748 1.00 96.81 106 GLU A C 1
ATOM 882 O O . GLU A 1 106 ? 4.629 -9.008 4.722 1.00 96.81 106 GLU A O 1
ATOM 887 N N . GLU A 1 107 ? 2.927 -8.393 6.052 1.00 97.75 107 GLU A N 1
ATOM 888 C CA . GLU A 1 107 ? 1.883 -8.986 5.214 1.00 97.75 107 GLU A CA 1
ATOM 889 C C . GLU A 1 107 ? 1.877 -8.386 3.805 1.00 97.75 107 GLU A C 1
ATOM 891 O O . GLU A 1 107 ? 1.773 -9.122 2.828 1.00 97.75 107 GLU A O 1
ATOM 896 N N . LEU A 1 108 ? 2.070 -7.069 3.664 1.00 97.88 108 LEU A N 1
ATOM 897 C CA . LEU A 1 108 ? 2.199 -6.438 2.348 1.00 97.88 108 LEU A CA 1
ATOM 898 C C . LEU A 1 108 ? 3.434 -6.907 1.587 1.00 97.88 108 LEU A C 1
ATOM 900 O O . LEU A 1 108 ? 3.387 -7.049 0.362 1.00 97.88 108 LEU A O 1
ATOM 904 N N . SER A 1 109 ? 4.554 -7.107 2.282 1.00 98.19 109 SER A N 1
ATOM 905 C CA . SER A 1 109 ? 5.747 -7.672 1.663 1.00 98.19 109 SER A CA 1
ATOM 906 C C . SER A 1 109 ? 5.444 -9.072 1.141 1.00 98.19 109 SER A C 1
ATOM 908 O O . SER A 1 109 ? 5.623 -9.317 -0.053 1.00 98.19 109 SER A O 1
ATOM 910 N N . ASN A 1 110 ? 4.895 -9.934 2.002 1.00 98.31 110 ASN A N 1
ATOM 911 C CA . ASN A 1 110 ? 4.523 -11.310 1.684 1.00 98.31 110 ASN A CA 1
ATOM 912 C C . ASN A 1 110 ? 3.529 -11.377 0.522 1.00 98.31 110 ASN A C 1
ATOM 914 O O . ASN A 1 110 ? 3.763 -12.122 -0.425 1.00 98.31 110 ASN A O 1
ATOM 918 N N . LEU A 1 111 ? 2.488 -10.539 0.530 1.00 98.50 111 LEU A N 1
ATOM 919 C CA . LEU A 1 111 ? 1.533 -10.415 -0.570 1.00 98.50 111 LEU A CA 1
ATOM 920 C C . LEU A 1 111 ? 2.250 -10.080 -1.879 1.00 98.50 111 LEU A C 1
ATOM 922 O O . LEU A 1 111 ? 2.034 -10.732 -2.894 1.00 98.50 111 LEU A O 1
ATOM 926 N N . THR A 1 112 ? 3.152 -9.093 -1.879 1.00 98.38 112 THR A N 1
ATOM 927 C CA . THR A 1 112 ? 3.859 -8.748 -3.120 1.00 98.38 112 THR A CA 1
ATOM 928 C C . THR A 1 112 ? 4.872 -9.793 -3.585 1.00 98.38 112 THR A C 1
ATOM 930 O O . THR A 1 112 ? 5.219 -9.800 -4.764 1.00 98.38 112 THR A O 1
ATOM 933 N N . HIS A 1 113 ? 5.327 -10.683 -2.701 1.00 98.50 113 HIS A N 1
ATOM 934 C CA . HIS A 1 113 ? 6.176 -11.818 -3.065 1.00 98.50 113 HIS A CA 1
ATOM 935 C C . HIS A 1 113 ? 5.385 -12.956 -3.727 1.00 98.50 113 HIS A C 1
ATOM 937 O O . HIS A 1 113 ? 5.988 -13.869 -4.282 1.00 98.50 113 HIS A O 1
ATOM 943 N N . GLN A 1 114 ? 4.049 -12.920 -3.702 1.00 98.19 114 GLN A N 1
ATOM 944 C CA . GLN A 1 114 ? 3.205 -13.904 -4.387 1.00 98.19 114 GLN A CA 1
ATOM 945 C C . GLN A 1 114 ? 3.069 -13.644 -5.895 1.00 98.19 114 GLN A C 1
ATOM 947 O O . GLN A 1 114 ? 2.624 -14.534 -6.616 1.00 98.19 114 GLN A O 1
ATOM 952 N N . PHE A 1 115 ? 3.459 -12.458 -6.378 1.00 98.69 115 PHE A N 1
ATOM 953 C CA . PHE A 1 115 ? 3.425 -12.137 -7.805 1.00 98.69 115 PHE A CA 1
ATOM 954 C C . PHE A 1 115 ? 4.650 -12.682 -8.543 1.00 98.69 115 PHE A C 1
ATOM 956 O O . PHE A 1 115 ? 5.792 -12.494 -8.106 1.00 98.69 115 PHE A O 1
ATOM 963 N N . ASP A 1 116 ? 4.419 -13.262 -9.716 1.00 98.69 116 ASP A N 1
ATOM 964 C CA . ASP A 1 116 ? 5.439 -13.834 -10.594 1.00 98.69 116 ASP A CA 1
ATOM 965 C C . ASP A 1 116 ? 6.463 -12.765 -11.023 1.00 98.69 116 ASP A C 1
ATOM 967 O O . ASP A 1 116 ? 7.670 -13.038 -11.084 1.00 98.69 116 ASP A O 1
ATOM 971 N N . LEU A 1 117 ? 6.016 -11.514 -11.217 1.00 98.25 117 LEU A N 1
ATOM 972 C CA . LEU A 1 117 ? 6.895 -10.371 -11.509 1.00 98.25 117 LEU A CA 1
ATOM 973 C C . LEU A 1 117 ? 7.994 -10.154 -10.463 1.00 98.25 117 LEU A C 1
ATOM 975 O O . LEU A 1 117 ? 9.066 -9.640 -10.790 1.00 98.25 117 LEU A O 1
ATOM 979 N N . TRP A 1 118 ? 7.737 -10.527 -9.205 1.00 98.44 118 TRP A N 1
ATOM 980 C CA . TRP A 1 118 ? 8.725 -10.453 -8.134 1.00 98.44 118 TRP A CA 1
ATOM 981 C C . TRP A 1 118 ? 9.437 -11.795 -7.951 1.00 98.44 118 TRP A C 1
ATOM 983 O O . TRP A 1 118 ? 10.665 -11.817 -7.871 1.00 98.44 118 TRP A O 1
ATOM 993 N N . GLN A 1 119 ? 8.701 -12.913 -7.957 1.00 98.25 119 GLN A N 1
ATOM 994 C CA . GLN A 1 119 ? 9.266 -14.259 -7.769 1.00 98.25 119 GLN A CA 1
ATOM 995 C C . GLN A 1 119 ? 10.331 -14.598 -8.808 1.00 98.25 119 GLN A C 1
ATOM 997 O O . GLN A 1 119 ? 11.385 -15.128 -8.468 1.00 98.25 119 GLN A O 1
ATOM 1002 N N . SER A 1 120 ? 10.119 -14.207 -10.067 1.00 98.06 120 SER A N 1
ATOM 1003 C CA . SER A 1 120 ? 11.102 -14.393 -11.143 1.00 98.06 120 SER A CA 1
ATOM 1004 C C . SER A 1 120 ? 12.450 -13.702 -10.879 1.00 98.06 120 SER A C 1
ATOM 1006 O O . SER A 1 120 ? 13.433 -13.960 -11.578 1.00 98.06 120 SER A O 1
ATOM 1008 N N . LYS A 1 121 ? 12.518 -12.808 -9.883 1.00 98.19 121 LYS A N 1
ATOM 1009 C CA . LYS A 1 121 ? 13.717 -12.070 -9.464 1.00 98.19 121 LYS A CA 1
ATOM 1010 C C . LYS A 1 121 ? 14.293 -12.564 -8.137 1.00 98.19 121 LYS A C 1
ATOM 1012 O O . LYS A 1 121 ? 15.361 -12.094 -7.746 1.00 98.19 121 LYS A O 1
ATOM 1017 N N . GLU A 1 122 ? 13.635 -13.499 -7.456 1.00 97.75 122 GLU A N 1
ATOM 1018 C CA . GLU A 1 122 ? 13.955 -13.888 -6.082 1.00 97.75 122 GLU A CA 1
ATOM 1019 C C . GLU A 1 122 ? 15.399 -14.396 -5.931 1.00 97.75 122 GLU A C 1
ATOM 1021 O O . GLU A 1 122 ? 16.120 -13.947 -5.041 1.00 97.75 122 GLU A O 1
ATOM 1026 N N . ASP A 1 123 ? 15.871 -15.258 -6.836 1.00 98.00 123 ASP A N 1
ATOM 1027 C CA . ASP A 1 123 ? 17.244 -15.784 -6.790 1.00 98.00 123 ASP A CA 1
ATOM 1028 C C . ASP A 1 123 ? 18.300 -14.680 -6.936 1.00 98.00 123 ASP A C 1
ATOM 1030 O O . ASP A 1 123 ? 19.321 -14.672 -6.242 1.00 98.00 123 ASP A O 1
ATOM 1034 N N . ARG A 1 124 ? 18.033 -13.697 -7.802 1.00 98.19 124 ARG A N 1
ATOM 1035 C CA . ARG A 1 124 ? 18.912 -12.538 -8.009 1.00 98.19 124 ARG A CA 1
ATOM 1036 C C . ARG A 1 124 ? 18.970 -11.682 -6.748 1.00 98.19 124 ARG A C 1
ATOM 1038 O O . ARG A 1 124 ? 20.062 -11.345 -6.290 1.00 98.19 124 ARG A O 1
ATOM 1045 N N . ILE A 1 125 ? 17.818 -11.427 -6.124 1.00 97.50 125 ILE A N 1
ATOM 1046 C CA . ILE A 1 125 ? 17.725 -10.718 -4.838 1.00 97.50 125 ILE A CA 1
ATOM 1047 C C . ILE A 1 125 ? 18.516 -11.468 -3.757 1.00 97.50 125 ILE A C 1
ATOM 1049 O O . ILE A 1 125 ? 19.333 -10.862 -3.064 1.00 97.50 125 ILE A O 1
ATOM 1053 N N . LYS A 1 126 ? 18.334 -12.791 -3.643 1.00 96.25 126 LYS A N 1
ATOM 1054 C CA . LYS A 1 126 ? 19.040 -13.644 -2.670 1.00 96.25 126 LYS A CA 1
ATOM 1055 C C . LYS A 1 126 ? 20.554 -13.673 -2.891 1.00 96.25 126 LYS A C 1
ATOM 1057 O O . LYS A 1 126 ? 21.301 -13.749 -1.919 1.00 96.25 126 LYS A O 1
ATOM 1062 N N . SER A 1 127 ? 21.021 -13.556 -4.135 1.00 97.19 127 SER A N 1
ATOM 1063 C CA . SER A 1 127 ? 22.454 -13.426 -4.443 1.00 97.19 127 SER A CA 1
ATOM 1064 C C . SER A 1 127 ? 23.053 -12.053 -4.102 1.00 97.19 127 SER A C 1
ATOM 1066 O O . SER A 1 127 ? 24.263 -11.860 -4.223 1.00 97.19 127 SER A O 1
ATOM 1068 N N . GLY A 1 128 ? 22.228 -11.097 -3.657 1.00 96.44 128 GLY A N 1
ATOM 1069 C CA . GLY A 1 128 ? 22.645 -9.733 -3.342 1.00 96.44 128 GLY A CA 1
ATOM 1070 C C . GLY A 1 128 ? 22.785 -8.826 -4.567 1.00 96.44 128 GLY A C 1
ATOM 1071 O O . GLY A 1 128 ? 23.389 -7.754 -4.459 1.00 96.44 128 GLY A O 1
ATOM 1072 N N . GLU A 1 129 ? 22.240 -9.230 -5.720 1.00 97.50 129 GLU A N 1
ATOM 1073 C CA . GLU A 1 129 ? 22.202 -8.381 -6.907 1.00 97.50 129 GLU A CA 1
ATOM 1074 C C . GLU A 1 129 ? 21.344 -7.138 -6.628 1.00 97.50 129 GLU A C 1
ATOM 1076 O O . GLU A 1 129 ? 20.281 -7.204 -6.007 1.00 97.50 129 GLU A O 1
ATOM 1081 N N . ARG A 1 130 ? 21.833 -5.977 -7.065 1.00 93.75 130 ARG A N 1
ATOM 1082 C CA . ARG A 1 130 ? 21.160 -4.685 -6.897 1.00 93.75 130 ARG A CA 1
ATOM 1083 C C . ARG A 1 130 ? 20.626 -4.197 -8.233 1.00 93.75 130 ARG A C 1
ATOM 1085 O O . ARG A 1 130 ? 21.046 -4.658 -9.286 1.00 93.75 130 ARG A O 1
ATOM 1092 N N . ASP A 1 131 ? 19.721 -3.225 -8.168 1.00 94.25 131 ASP A N 1
ATOM 1093 C CA . ASP A 1 131 ? 19.163 -2.556 -9.344 1.00 94.25 131 ASP A CA 1
ATOM 1094 C C . ASP A 1 131 ? 18.421 -3.490 -10.318 1.00 94.25 131 ASP A C 1
ATOM 1096 O O . ASP A 1 131 ? 18.418 -3.288 -11.533 1.00 94.25 131 ASP A O 1
ATOM 1100 N N . ILE A 1 132 ? 17.743 -4.504 -9.773 1.00 98.12 132 ILE A N 1
ATOM 1101 C CA . ILE A 1 132 ? 16.967 -5.471 -10.547 1.00 98.1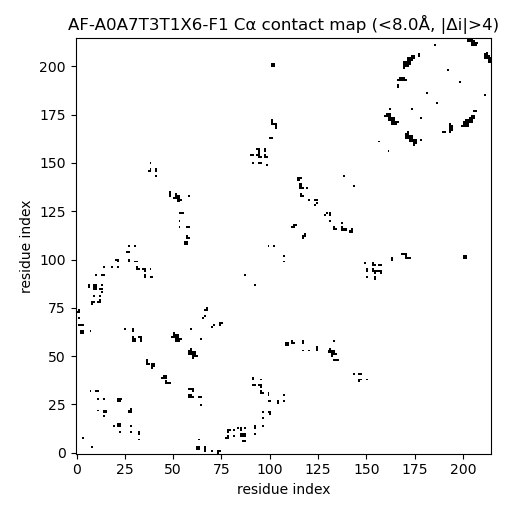2 132 ILE A CA 1
ATOM 1102 C C . ILE A 1 132 ? 15.670 -4.812 -11.023 1.00 98.12 132 ILE A C 1
ATOM 1104 O O . ILE A 1 132 ? 14.745 -4.615 -10.239 1.00 98.12 132 ILE A O 1
ATOM 1108 N N . ASN A 1 133 ? 15.591 -4.465 -12.305 1.00 98.12 133 ASN A N 1
ATOM 1109 C CA . ASN A 1 133 ? 14.381 -3.879 -12.882 1.00 98.12 133 ASN A CA 1
ATOM 1110 C C . ASN A 1 133 ? 13.241 -4.904 -12.972 1.00 98.12 133 ASN A C 1
ATOM 1112 O O . ASN A 1 133 ? 13.477 -6.081 -13.258 1.00 98.12 133 ASN A O 1
ATOM 1116 N N . ILE A 1 134 ? 12.016 -4.415 -12.774 1.00 98.38 134 ILE A N 1
ATOM 1117 C CA . ILE A 1 134 ? 10.773 -5.111 -13.114 1.00 98.38 134 ILE A CA 1
ATOM 1118 C C . ILE A 1 134 ? 10.190 -4.427 -14.350 1.00 98.38 134 ILE A C 1
ATOM 1120 O O . ILE A 1 134 ? 10.121 -3.199 -14.420 1.00 98.38 134 ILE A O 1
ATOM 1124 N N . SER A 1 135 ? 9.792 -5.224 -15.330 1.00 97.31 135 SER A N 1
ATOM 1125 C CA . SER A 1 135 ? 9.318 -4.782 -16.638 1.00 97.31 135 SER A CA 1
ATOM 1126 C C . SER A 1 135 ? 7.971 -5.412 -16.992 1.00 97.31 135 SER A C 1
ATOM 1128 O O . SER A 1 135 ? 7.462 -6.266 -16.273 1.00 97.31 135 SER A O 1
ATOM 1130 N N . GLU A 1 136 ? 7.380 -4.988 -18.109 1.00 97.75 136 GLU A N 1
ATOM 1131 C CA . GLU A 1 136 ? 6.106 -5.537 -18.599 1.00 97.75 136 GLU A CA 1
ATOM 1132 C C . GLU A 1 136 ? 6.141 -7.048 -18.818 1.00 97.75 136 GLU A C 1
ATOM 1134 O O . GLU A 1 136 ? 5.160 -7.729 -18.544 1.00 97.75 136 GLU A O 1
ATOM 1139 N N . GLU A 1 137 ? 7.270 -7.567 -19.297 1.00 97.75 137 GLU A N 1
ATOM 1140 C CA . GLU A 1 137 ? 7.454 -8.987 -19.615 1.00 97.75 137 GLU A CA 1
ATOM 1141 C C . GLU A 1 137 ? 7.457 -9.874 -18.365 1.00 97.75 137 GLU A C 1
ATOM 1143 O O . GLU A 1 137 ? 7.239 -11.079 -18.464 1.00 97.75 137 GLU A O 1
ATOM 1148 N N . ASP A 1 138 ? 7.681 -9.274 -17.194 1.00 98.38 138 ASP A N 1
ATOM 1149 C CA . ASP A 1 138 ? 7.674 -9.976 -15.916 1.00 98.38 138 ASP A CA 1
ATOM 1150 C C . ASP A 1 138 ? 6.251 -10.183 -15.380 1.00 98.38 138 ASP A C 1
ATOM 1152 O O . ASP A 1 138 ? 6.054 -11.009 -14.495 1.00 98.38 138 ASP A O 1
ATOM 1156 N N . ILE A 1 139 ? 5.260 -9.452 -15.906 1.00 98.50 139 ILE A N 1
ATOM 1157 C CA . ILE A 1 139 ? 3.863 -9.551 -15.474 1.00 98.50 139 ILE A CA 1
ATOM 1158 C C . ILE A 1 139 ? 3.183 -10.693 -16.228 1.00 98.50 139 ILE A C 1
ATOM 1160 O O . ILE A 1 139 ? 2.934 -10.604 -17.433 1.00 98.50 139 ILE A O 1
ATOM 1164 N N . THR A 1 140 ? 2.827 -11.751 -15.508 1.00 98.69 140 THR A N 1
ATOM 1165 C CA . THR A 1 140 ? 2.190 -12.940 -16.092 1.00 98.69 140 THR A CA 1
ATOM 1166 C C . THR A 1 140 ? 0.662 -12.838 -16.092 1.00 98.69 140 THR A C 1
ATOM 1168 O O . THR A 1 140 ? 0.069 -11.985 -15.435 1.00 98.69 140 THR A O 1
ATOM 1171 N N . GLU A 1 141 ? -0.023 -13.753 -16.786 1.00 98.56 141 GLU A N 1
ATOM 1172 C CA . GLU A 1 141 ? -1.490 -13.847 -16.693 1.00 98.56 141 GLU A CA 1
ATOM 1173 C C . GLU A 1 141 ? -1.956 -14.189 -15.266 1.00 98.56 141 GLU A C 1
ATOM 1175 O O . GLU A 1 141 ? -3.006 -13.720 -14.829 1.00 98.56 141 GLU A O 1
ATOM 1180 N N . ASN A 1 142 ? -1.160 -14.956 -14.513 1.00 98.56 142 ASN A N 1
ATOM 1181 C CA . ASN A 1 142 ? -1.448 -15.256 -13.113 1.00 98.56 142 ASN A CA 1
ATOM 1182 C C . ASN A 1 142 ? -1.440 -13.975 -12.263 1.00 98.56 142 ASN A C 1
ATOM 1184 O O . ASN A 1 142 ? -2.380 -13.745 -11.500 1.00 98.56 142 ASN A O 1
ATOM 1188 N N . ASP A 1 143 ? -0.459 -13.089 -12.470 1.00 98.75 143 ASP A N 1
ATOM 1189 C CA . ASP A 1 143 ? -0.437 -11.772 -11.825 1.00 98.75 143 ASP A CA 1
ATOM 1190 C C . ASP A 1 143 ? -1.690 -10.963 -12.167 1.00 98.75 143 ASP A C 1
ATOM 1192 O O . ASP A 1 143 ? -2.326 -10.387 -11.285 1.00 98.75 143 ASP A O 1
ATOM 1196 N N . ILE A 1 144 ? -2.097 -10.948 -13.440 1.00 98.81 144 ILE A N 1
ATOM 1197 C CA . ILE A 1 144 ? -3.295 -10.227 -13.887 1.00 98.81 144 ILE A CA 1
ATOM 1198 C C . ILE A 1 144 ? -4.563 -10.754 -13.202 1.00 98.81 144 ILE A C 1
ATOM 1200 O O . ILE A 1 144 ? -5.414 -9.954 -12.800 1.00 98.81 144 ILE A O 1
ATOM 1204 N N . ILE A 1 145 ? -4.705 -12.072 -13.052 1.00 98.69 145 ILE A N 1
ATOM 1205 C CA . ILE A 1 145 ? -5.839 -12.692 -12.352 1.00 98.69 145 ILE A CA 1
ATOM 1206 C C . ILE A 1 145 ? -5.852 -12.269 -10.878 1.00 98.69 145 ILE A C 1
ATOM 1208 O O . ILE A 1 145 ? -6.883 -11.798 -10.388 1.00 98.69 145 ILE A O 1
ATOM 1212 N N . GLN A 1 146 ? -4.710 -12.373 -10.192 1.00 98.56 146 GLN A N 1
ATOM 1213 C CA . GLN A 1 146 ? -4.580 -11.977 -8.788 1.00 98.56 146 GLN A CA 1
ATOM 1214 C C . GLN A 1 146 ? -4.892 -10.487 -8.590 1.00 98.56 146 GLN A C 1
ATOM 1216 O O . GLN A 1 146 ? -5.697 -10.125 -7.733 1.00 98.56 146 GLN A O 1
ATOM 1221 N N . LEU A 1 147 ? -4.340 -9.612 -9.433 1.00 98.75 147 LEU A N 1
ATOM 1222 C CA . LEU A 1 147 ? -4.561 -8.165 -9.370 1.00 98.75 147 LEU A CA 1
ATOM 1223 C C . LEU A 1 147 ? -6.016 -7.773 -9.620 1.00 98.75 147 LEU A C 1
ATOM 1225 O O . LEU A 1 147 ? -6.525 -6.877 -8.950 1.00 98.75 147 LEU A O 1
ATOM 1229 N N . LYS A 1 148 ? -6.706 -8.438 -10.554 1.00 98.81 148 LYS A N 1
ATOM 1230 C CA . LYS A 1 148 ? -8.147 -8.228 -10.770 1.00 98.81 148 LYS A CA 1
ATOM 1231 C C . LYS A 1 148 ? -8.957 -8.648 -9.546 1.00 98.81 148 LYS A C 1
ATOM 1233 O O . LYS A 1 148 ? -9.885 -7.933 -9.175 1.00 98.81 148 LYS A O 1
ATOM 1238 N N . SER A 1 149 ? -8.605 -9.777 -8.927 1.00 98.62 149 SER A N 1
ATOM 1239 C CA . SER A 1 149 ? -9.246 -10.250 -7.696 1.00 98.62 149 SER A CA 1
ATOM 1240 C C . SER A 1 149 ? -9.076 -9.234 -6.564 1.00 98.62 149 SER A C 1
ATOM 1242 O O . SER A 1 149 ? -10.068 -8.735 -6.036 1.00 98.62 149 SER A O 1
ATOM 1244 N N . LEU A 1 150 ? -7.833 -8.822 -6.287 1.00 98.69 150 LEU A N 1
ATOM 1245 C CA . LEU A 1 150 ? -7.516 -7.803 -5.284 1.00 98.69 150 LEU A CA 1
ATOM 1246 C C . LEU A 1 150 ? -8.255 -6.490 -5.566 1.00 98.69 150 LEU A C 1
ATOM 1248 O O . LEU A 1 150 ? -8.918 -5.958 -4.680 1.00 98.69 150 LEU A O 1
ATOM 1252 N N . TYR A 1 151 ? -8.210 -5.988 -6.803 1.00 98.75 151 TYR A N 1
ATOM 1253 C CA . TYR A 1 151 ? -8.924 -4.765 -7.163 1.00 98.75 151 TYR A CA 1
ATOM 1254 C C . TYR A 1 151 ? -10.422 -4.876 -6.871 1.00 98.75 151 TYR A C 1
ATOM 1256 O O . TYR A 1 151 ? -10.995 -3.963 -6.282 1.00 98.75 151 TYR A O 1
ATOM 1264 N N . ASN A 1 152 ? -11.072 -5.975 -7.262 1.00 98.44 152 ASN A N 1
ATOM 1265 C CA . ASN A 1 152 ? -12.506 -6.159 -7.038 1.00 98.44 152 ASN A CA 1
ATOM 1266 C C . ASN A 1 152 ? -12.841 -6.206 -5.541 1.00 98.44 152 ASN A C 1
ATOM 1268 O O . ASN A 1 152 ? -13.776 -5.532 -5.110 1.00 98.44 152 ASN A O 1
ATOM 1272 N N . THR A 1 153 ? -12.059 -6.941 -4.748 1.00 97.94 153 THR A N 1
ATOM 1273 C CA . THR A 1 153 ? -12.246 -7.036 -3.294 1.00 97.94 153 THR A CA 1
ATOM 1274 C C . THR A 1 153 ? -12.097 -5.672 -2.625 1.00 97.94 153 THR A C 1
ATOM 1276 O O . THR A 1 153 ? -13.008 -5.217 -1.933 1.00 97.94 153 THR A O 1
ATOM 1279 N N . TYR A 1 154 ? -10.989 -4.973 -2.875 1.00 97.69 154 TYR A N 1
ATOM 1280 C CA . TYR A 1 154 ? -10.686 -3.730 -2.165 1.00 97.69 154 TYR A CA 1
ATOM 1281 C C . TYR A 1 154 ? -11.429 -2.511 -2.712 1.00 97.69 154 TYR A C 1
ATOM 1283 O O . TYR A 1 154 ? -11.704 -1.588 -1.954 1.00 97.69 154 TYR A O 1
ATOM 1291 N N . SER A 1 155 ? -11.838 -2.506 -3.985 1.00 97.25 155 SER A N 1
ATOM 1292 C CA . SER A 1 155 ? -12.765 -1.480 -4.491 1.00 97.25 155 SER A CA 1
ATOM 1293 C C . SER A 1 155 ? -14.172 -1.637 -3.909 1.00 97.25 155 SER A C 1
ATOM 1295 O O . SER A 1 155 ? -14.805 -0.630 -3.591 1.00 97.25 155 SER A O 1
ATOM 1297 N N . ASN A 1 156 ? -14.647 -2.873 -3.711 1.00 97.00 156 ASN A N 1
ATOM 1298 C CA . ASN A 1 156 ? -15.905 -3.123 -3.010 1.00 97.00 156 ASN A CA 1
ATOM 1299 C C . ASN A 1 156 ? -15.799 -2.659 -1.553 1.00 97.00 156 ASN A C 1
ATOM 1301 O O . ASN A 1 156 ? -16.600 -1.831 -1.126 1.00 97.00 156 ASN A O 1
ATOM 1305 N N . LEU A 1 157 ? -14.768 -3.093 -0.825 1.00 96.00 157 LEU A N 1
ATOM 1306 C CA . LEU A 1 157 ? -14.560 -2.680 0.563 1.00 96.00 157 LEU A CA 1
ATOM 1307 C C . LEU A 1 157 ? -14.462 -1.150 0.708 1.00 96.00 157 LEU A C 1
ATOM 1309 O O . LEU A 1 157 ? -15.132 -0.565 1.556 1.00 96.00 157 LEU A O 1
ATOM 1313 N N . ALA A 1 158 ? -13.720 -0.482 -0.180 1.00 94.56 158 ALA A N 1
ATOM 1314 C CA . ALA A 1 158 ? -13.631 0.977 -0.204 1.00 94.56 158 ALA A CA 1
ATOM 1315 C C . ALA A 1 158 ? -15.001 1.659 -0.395 1.00 94.56 158 ALA A C 1
ATOM 1317 O O . ALA A 1 158 ? -15.250 2.735 0.152 1.00 94.56 158 ALA A O 1
ATOM 1318 N N . SER A 1 159 ? -15.912 1.043 -1.157 1.00 94.81 159 SER A N 1
ATOM 1319 C CA . SER A 1 159 ? -17.259 1.578 -1.399 1.00 94.81 159 SER A CA 1
ATOM 1320 C C . SER A 1 159 ? -18.196 1.473 -0.190 1.00 94.81 159 SER A C 1
ATOM 1322 O O . SER A 1 159 ? -19.181 2.206 -0.116 1.00 94.81 159 SER A O 1
ATOM 1324 N N . GLN A 1 160 ? -17.871 0.616 0.783 1.00 93.88 160 GLN A N 1
ATOM 1325 C CA . GLN A 1 160 ? -18.675 0.392 1.990 1.00 93.88 160 GLN A CA 1
ATOM 1326 C C . GLN A 1 160 ? -18.448 1.450 3.079 1.00 93.88 160 GLN A C 1
ATOM 1328 O O . GLN A 1 160 ? -19.067 1.385 4.138 1.00 93.88 160 GLN A O 1
ATOM 1333 N N . ASN A 1 161 ? -17.599 2.453 2.822 1.00 89.00 161 ASN A N 1
ATOM 1334 C CA . ASN A 1 161 ? -17.325 3.550 3.750 1.00 89.00 161 ASN A CA 1
ATOM 1335 C C . ASN A 1 161 ? -16.875 3.045 5.135 1.00 89.00 161 ASN A C 1
ATOM 1337 O O . ASN A 1 161 ? -17.434 3.418 6.171 1.00 89.00 161 ASN A O 1
ATOM 1341 N N . VAL A 1 162 ? -15.879 2.163 5.135 1.00 94.62 162 VAL A N 1
ATOM 1342 C CA . VAL A 1 162 ? -15.289 1.581 6.343 1.00 94.62 162 VAL A CA 1
ATOM 1343 C C . VAL A 1 162 ? -14.213 2.484 6.951 1.00 94.62 162 VAL A C 1
ATOM 1345 O O . VAL A 1 162 ? -13.678 3.389 6.307 1.00 94.62 162 VAL A O 1
ATOM 1348 N N . LYS A 1 163 ? -13.885 2.214 8.211 1.00 94.56 163 LYS A N 1
ATOM 1349 C CA . LYS A 1 163 ? -12.768 2.768 8.959 1.00 94.56 163 LYS A CA 1
ATOM 1350 C C . LYS A 1 163 ? -11.788 1.648 9.282 1.00 94.56 163 LYS A C 1
ATOM 1352 O O . LYS A 1 163 ? -12.187 0.605 9.791 1.00 94.56 163 LYS A O 1
ATOM 1357 N N . VAL A 1 164 ? -10.510 1.905 9.024 1.00 95.12 164 VAL A N 1
ATOM 1358 C CA . VAL A 1 164 ? -9.405 1.019 9.394 1.00 95.12 164 VAL A CA 1
ATOM 1359 C C . VAL A 1 164 ? -8.764 1.527 10.685 1.00 95.12 164 VAL A C 1
ATOM 1361 O O . VAL A 1 164 ? -8.445 2.715 10.792 1.00 95.12 164 VAL A O 1
ATOM 1364 N N . ILE A 1 165 ? -8.594 0.642 11.666 1.00 94.88 165 ILE A N 1
ATOM 1365 C CA . ILE A 1 165 ? -8.046 0.938 12.993 1.00 94.88 165 ILE A CA 1
ATOM 1366 C C . ILE A 1 165 ? -6.862 -0.005 13.248 1.00 94.88 165 ILE A C 1
ATOM 1368 O O . ILE A 1 165 ? -7.064 -1.147 13.657 1.00 94.88 165 ILE A O 1
ATOM 1372 N N . PRO A 1 166 ? -5.620 0.434 12.997 1.00 93.44 166 PRO A N 1
ATOM 1373 C CA . PRO A 1 166 ? -4.443 -0.343 13.361 1.00 93.44 166 PRO A CA 1
ATOM 1374 C C . PRO A 1 166 ? -4.158 -0.218 14.865 1.00 93.44 166 PRO A C 1
ATOM 1376 O O . PRO A 1 166 ? -4.065 0.897 15.385 1.00 93.44 166 PRO A O 1
ATOM 1379 N N . VAL A 1 167 ? -3.985 -1.347 15.555 1.00 94.25 167 VAL A N 1
ATOM 1380 C CA . VAL A 1 167 ? -3.587 -1.419 16.972 1.00 94.25 167 VAL A CA 1
ATOM 1381 C C . VAL A 1 167 ? -2.556 -2.535 17.136 1.00 94.25 167 VAL A C 1
ATOM 1383 O O . VAL A 1 167 ? -2.837 -3.686 16.823 1.00 94.25 167 VAL A O 1
ATOM 1386 N N . PHE A 1 168 ? -1.354 -2.187 17.607 1.00 91.00 168 PHE A N 1
ATOM 1387 C CA . PHE A 1 168 ? -0.172 -3.064 17.586 1.00 91.00 168 PHE A CA 1
ATOM 1388 C C . PHE A 1 168 ? 0.034 -3.723 16.207 1.00 91.00 168 PHE A C 1
ATOM 1390 O O . PHE A 1 168 ? 0.297 -3.011 15.2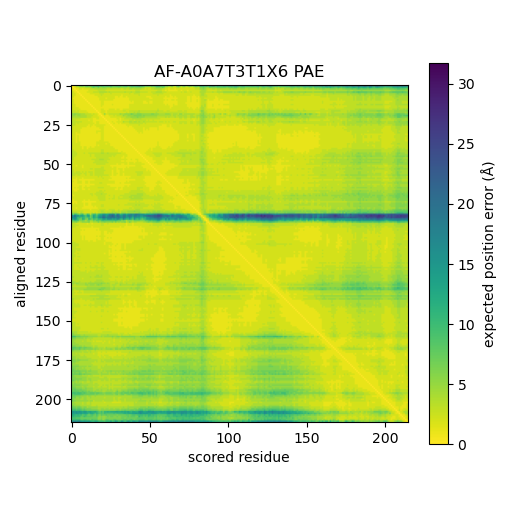38 1.00 91.00 168 PHE A O 1
ATOM 1397 N N . ASP A 1 169 ? -0.057 -5.048 16.119 1.00 90.50 169 ASP A N 1
ATOM 1398 C CA . ASP A 1 169 ? 0.083 -5.854 14.904 1.00 90.50 169 ASP A CA 1
ATOM 1399 C C . ASP A 1 169 ? -1.264 -6.267 14.285 1.00 90.50 169 ASP A C 1
ATOM 1401 O O . ASP A 1 169 ? -1.276 -6.940 13.252 1.00 90.50 169 ASP A O 1
ATOM 1405 N N . LYS A 1 170 ? -2.397 -5.841 14.863 1.00 95.69 170 LYS A N 1
ATOM 1406 C CA . LYS A 1 170 ? -3.736 -6.102 14.323 1.00 95.69 170 LYS A CA 1
ATOM 1407 C C . LYS A 1 170 ? -4.338 -4.899 13.620 1.00 95.69 170 LYS A C 1
ATOM 1409 O O . LYS A 1 170 ? -4.091 -3.739 13.963 1.00 95.69 170 LYS A O 1
ATOM 1414 N N . ILE A 1 171 ? -5.159 -5.188 12.621 1.00 96.62 171 ILE A N 1
ATOM 1415 C CA . ILE A 1 171 ? -5.835 -4.198 11.799 1.00 96.62 171 ILE A CA 1
ATOM 1416 C C . ILE A 1 171 ? -7.319 -4.505 11.805 1.00 96.62 171 ILE A C 1
ATOM 1418 O O . ILE A 1 171 ? -7.767 -5.483 11.214 1.00 96.62 171 ILE A O 1
ATOM 1422 N N . PHE A 1 172 ? -8.076 -3.635 12.462 1.00 97.50 172 PHE A N 1
ATOM 1423 C CA . PHE A 1 172 ? -9.518 -3.771 12.566 1.00 97.50 172 PHE A CA 1
ATOM 1424 C C . PHE A 1 172 ? -10.219 -2.960 11.484 1.00 97.50 172 PHE A C 1
ATOM 1426 O O . PHE A 1 172 ? -9.807 -1.841 11.164 1.00 97.50 172 PHE A O 1
ATOM 1433 N N . ILE A 1 173 ? -11.309 -3.503 10.957 1.00 97.25 173 ILE A N 1
ATOM 1434 C CA . ILE A 1 173 ? -12.177 -2.845 9.986 1.00 97.25 173 ILE A CA 1
ATOM 1435 C C . ILE A 1 173 ? -13.567 -2.736 10.589 1.00 97.25 173 ILE A C 1
ATOM 1437 O O . ILE A 1 173 ? -14.145 -3.729 11.006 1.00 97.25 173 ILE A O 1
ATOM 1441 N N . ILE A 1 174 ? -14.126 -1.531 10.597 1.00 97.06 174 ILE A N 1
ATOM 1442 C CA . ILE A 1 174 ? -15.481 -1.268 11.090 1.00 97.06 174 ILE A CA 1
ATOM 1443 C C . ILE A 1 174 ? -16.195 -0.300 10.150 1.00 97.06 174 ILE A C 1
ATOM 1445 O O . ILE A 1 174 ? -15.552 0.523 9.504 1.00 97.06 174 ILE A O 1
ATOM 1449 N N . SER A 1 175 ? -17.522 -0.344 10.057 1.00 96.00 175 SER A N 1
ATOM 1450 C CA . SER A 1 175 ? -18.263 0.676 9.304 1.00 96.00 175 SER A CA 1
ATOM 1451 C C . SER A 1 175 ? -18.030 2.076 9.907 1.00 96.00 175 SER A C 1
ATOM 1453 O O . SER A 1 175 ? -17.944 2.226 11.128 1.00 96.00 175 SER A O 1
ATOM 1455 N N . ASN A 1 176 ?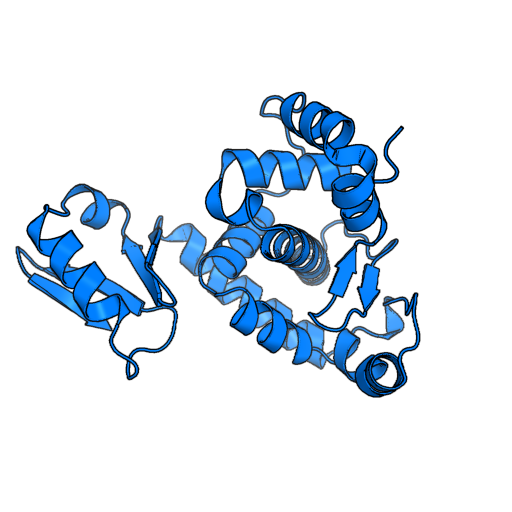 -17.967 3.145 9.097 1.00 94.56 176 ASN A N 1
ATOM 1456 C CA . ASN A 1 176 ? -17.878 4.507 9.657 1.00 94.56 176 ASN A CA 1
ATOM 1457 C C . ASN A 1 176 ? -19.090 4.854 10.543 1.00 94.56 176 ASN A C 1
ATOM 1459 O O . ASN A 1 176 ? -18.970 5.656 11.472 1.00 94.56 176 ASN A O 1
ATOM 1463 N N . ALA A 1 177 ? -20.251 4.250 10.269 1.00 94.56 177 ALA A N 1
ATOM 1464 C CA . ALA A 1 177 ? -21.457 4.438 11.065 1.00 94.56 177 ALA A CA 1
ATOM 1465 C C . ALA A 1 177 ? -21.301 3.879 12.487 1.00 94.56 177 ALA A C 1
ATOM 1467 O O . ALA A 1 177 ? -21.736 4.528 13.437 1.00 94.56 177 ALA A O 1
ATOM 1468 N N . ASP A 1 178 ? -20.675 2.713 12.641 1.00 96.44 178 ASP A N 1
ATOM 1469 C CA . ASP A 1 178 ? -20.458 2.090 13.950 1.00 96.44 178 ASP A CA 1
ATOM 1470 C C . ASP A 1 178 ? -19.219 2.632 14.647 1.00 96.44 178 ASP A C 1
ATOM 1472 O O . ASP A 1 178 ? -19.243 2.829 15.860 1.00 96.44 178 ASP A O 1
ATOM 1476 N N . TYR A 1 179 ? -18.191 3.008 13.883 1.00 96.00 179 TYR A N 1
ATOM 1477 C CA . TYR A 1 179 ? -17.034 3.727 14.407 1.00 96.00 179 TYR A CA 1
ATOM 1478 C C . TYR A 1 179 ? -17.446 4.975 15.199 1.00 96.00 179 TYR A C 1
ATOM 1480 O O . TYR A 1 179 ? -16.979 5.191 16.314 1.00 96.00 179 TYR A O 1
ATOM 1488 N N . GLY A 1 180 ? -18.380 5.769 14.660 1.00 95.19 180 GLY A N 1
ATOM 1489 C CA . GLY A 1 180 ? -18.896 6.972 15.324 1.00 95.19 180 GLY A CA 1
ATOM 1490 C C . GLY A 1 180 ? -19.699 6.712 16.606 1.00 95.19 180 GLY A C 1
ATOM 1491 O O . GLY A 1 180 ? -20.010 7.661 17.324 1.00 95.19 180 GLY A O 1
ATOM 1492 N N . LYS A 1 181 ? -20.044 5.451 16.896 1.00 96.19 181 LYS A N 1
ATOM 1493 C CA . LYS A 1 181 ? -20.771 5.023 18.101 1.00 96.19 181 LYS A CA 1
ATOM 1494 C C . LYS A 1 181 ? -19.863 4.339 19.126 1.00 96.19 181 LYS A C 1
ATOM 1496 O O . LYS A 1 181 ? -20.351 3.961 20.193 1.00 96.19 181 LYS A O 1
ATOM 1501 N N . LEU A 1 182 ? -18.577 4.141 18.819 1.00 96.25 182 LEU A N 1
ATOM 1502 C CA . LEU A 1 182 ? -17.658 3.495 19.748 1.00 96.25 182 LEU A CA 1
ATOM 1503 C C . LEU A 1 182 ? -17.505 4.325 21.028 1.00 96.25 182 LEU A C 1
ATOM 1505 O O . LEU A 1 182 ? -17.376 5.548 20.994 1.00 96.25 182 LEU A O 1
ATOM 1509 N N . LYS A 1 183 ? -17.541 3.631 22.165 1.00 95.75 183 LYS A N 1
ATOM 1510 C CA . LYS A 1 183 ? -17.324 4.190 23.498 1.00 95.75 183 LYS A CA 1
ATOM 1511 C C . LYS A 1 183 ? -15.921 3.803 23.992 1.00 95.75 183 LYS A C 1
ATOM 1513 O O . LYS A 1 183 ? -15.326 2.883 23.421 1.00 95.75 183 LYS A O 1
ATOM 1518 N N . PRO A 1 184 ? -15.381 4.455 25.039 1.00 95.69 184 PRO A N 1
ATOM 1519 C CA . PRO A 1 184 ? -14.074 4.107 25.600 1.00 95.69 184 PRO A CA 1
ATOM 1520 C C . PRO A 1 184 ? -13.914 2.613 25.907 1.00 95.69 184 PRO A C 1
ATOM 1522 O O . PRO A 1 184 ? -12.881 2.036 25.585 1.00 95.69 184 PRO A O 1
ATOM 1525 N N . GLU A 1 185 ? -14.963 1.963 26.411 1.00 95.12 185 GLU A N 1
ATOM 1526 C CA . GLU A 1 185 ? -14.945 0.538 26.747 1.00 95.12 185 GLU A CA 1
ATOM 1527 C C . GLU A 1 185 ? -14.750 -0.345 25.502 1.00 95.12 185 GLU A C 1
ATOM 1529 O O . GLU A 1 185 ? -14.076 -1.369 25.560 1.00 95.12 185 GLU A O 1
ATOM 1534 N N . HIS A 1 186 ? -15.275 0.062 24.339 1.00 96.19 186 HIS A N 1
ATOM 1535 C CA . HIS A 1 186 ? -15.038 -0.664 23.087 1.00 96.19 186 HIS A CA 1
ATOM 1536 C C . HIS A 1 186 ? -13.584 -0.526 22.623 1.00 96.19 186 HIS A C 1
ATOM 1538 O O . HIS A 1 186 ? -13.024 -1.472 22.078 1.00 96.19 186 HIS A O 1
ATOM 1544 N N . HIS A 1 187 ? -12.951 0.630 22.848 1.00 94.81 187 HIS A N 1
ATOM 1545 C CA . HIS A 1 187 ? -11.535 0.813 22.526 1.00 94.81 187 HIS A CA 1
ATOM 1546 C C . HIS A 1 187 ? -10.630 -0.052 23.410 1.00 94.81 187 HIS A C 1
ATOM 1548 O O . HIS A 1 187 ? -9.659 -0.607 22.901 1.00 94.81 187 HIS A O 1
ATOM 1554 N N . GLU A 1 188 ? -10.976 -0.232 24.688 1.00 94.75 188 GLU A N 1
ATOM 1555 C CA . GLU A 1 188 ? -10.285 -1.175 25.578 1.00 94.75 188 GLU A CA 1
ATOM 1556 C C . GLU A 1 188 ? -10.410 -2.619 25.070 1.00 94.75 188 GLU A C 1
ATOM 1558 O O . GLU A 1 188 ? -9.420 -3.349 25.036 1.00 94.75 188 GLU A O 1
ATOM 1563 N N . VAL A 1 189 ? -11.599 -3.024 24.603 1.00 95.06 189 VAL A N 1
ATOM 1564 C CA . VAL A 1 189 ? -11.805 -4.349 23.992 1.00 95.06 189 VAL A CA 1
ATOM 1565 C C . VAL A 1 189 ? -10.960 -4.517 22.728 1.00 95.06 189 VAL A C 1
ATOM 1567 O O . VAL A 1 189 ? -10.293 -5.537 22.588 1.00 95.06 189 VAL A O 1
ATOM 1570 N N . ILE A 1 190 ? -10.925 -3.520 21.839 1.00 96.69 190 ILE A N 1
ATOM 1571 C CA . ILE A 1 190 ? -10.080 -3.551 20.632 1.00 96.69 190 ILE A CA 1
ATOM 1572 C C . ILE A 1 190 ? -8.594 -3.680 21.011 1.00 96.69 190 ILE A C 1
ATOM 1574 O O . ILE A 1 190 ? -7.871 -4.462 20.397 1.00 96.69 190 ILE A O 1
ATOM 1578 N N . GLU A 1 191 ? -8.130 -2.976 22.049 1.00 95.75 191 GLU A N 1
ATOM 1579 C CA . GLU A 1 191 ? -6.755 -3.119 22.545 1.00 95.75 191 GLU A CA 1
ATOM 1580 C C . GLU A 1 191 ? -6.482 -4.529 23.098 1.00 95.75 191 GLU A C 1
ATOM 1582 O O . GLU A 1 191 ? -5.409 -5.087 22.870 1.00 95.75 191 GLU A O 1
ATOM 1587 N N . ILE A 1 192 ? -7.441 -5.150 23.784 1.00 94.94 192 ILE A N 1
ATOM 1588 C CA . ILE A 1 192 ? -7.300 -6.534 24.257 1.00 94.94 192 ILE A CA 1
ATOM 1589 C C . ILE A 1 192 ? -7.225 -7.505 23.070 1.00 94.94 192 ILE A C 1
ATOM 1591 O O . ILE A 1 192 ? -6.289 -8.301 23.004 1.00 94.94 192 ILE A O 1
ATOM 1595 N N . LEU A 1 193 ? -8.161 -7.402 22.119 1.00 95.50 193 LEU A N 1
ATOM 1596 C CA . LEU A 1 193 ? -8.211 -8.238 20.912 1.00 95.50 193 LEU A CA 1
ATOM 1597 C C . LEU A 1 193 ? -6.943 -8.099 20.071 1.00 95.50 193 LEU A C 1
ATOM 1599 O O . LEU A 1 193 ? -6.472 -9.067 19.488 1.00 95.50 193 LEU A O 1
ATOM 1603 N N . SER A 1 194 ? -6.340 -6.910 20.050 1.00 95.56 194 SER A N 1
ATOM 1604 C CA . SER A 1 194 ? -5.115 -6.671 19.286 1.00 95.56 194 SER A CA 1
ATOM 1605 C C . SER A 1 194 ? -3.901 -7.477 19.761 1.00 95.56 194 SER A C 1
ATOM 1607 O O . SER A 1 194 ? -2.880 -7.489 19.089 1.00 95.56 194 SER A O 1
ATOM 1609 N N . ARG A 1 195 ? -3.992 -8.151 20.914 1.00 93.88 195 ARG A N 1
ATOM 1610 C CA . ARG A 1 195 ? -2.946 -9.035 21.450 1.00 93.88 195 ARG A CA 1
ATOM 1611 C C . ARG A 1 195 ? -3.277 -10.517 21.284 1.00 93.88 195 ARG A C 1
ATOM 1613 O O . ARG A 1 195 ? -2.500 -11.357 21.736 1.00 93.88 195 ARG A O 1
ATOM 1620 N N . ASP A 1 196 ? -4.425 -10.835 20.693 1.00 93.69 196 ASP A N 1
ATOM 1621 C CA . ASP A 1 196 ? -4.837 -12.206 20.433 1.00 93.69 196 ASP A CA 1
ATOM 1622 C C . ASP A 1 196 ? -4.114 -12.742 19.191 1.00 93.69 196 ASP A C 1
ATOM 1624 O O . ASP A 1 196 ? -4.274 -12.236 18.077 1.00 93.69 196 ASP A O 1
ATOM 1628 N N . SER A 1 197 ? -3.283 -13.766 19.387 1.00 89.81 197 SER A N 1
ATOM 1629 C CA . SER A 1 197 ? -2.521 -14.389 18.307 1.00 89.81 197 SER A CA 1
ATOM 1630 C C . SER A 1 197 ? -3.383 -15.212 17.352 1.00 89.81 197 SER A C 1
ATOM 1632 O O . SER A 1 197 ? -2.926 -15.473 16.245 1.00 89.81 197 SER A O 1
ATOM 1634 N N . GLU A 1 198 ? -4.592 -15.610 17.757 1.00 92.88 198 GLU A N 1
ATOM 1635 C CA . GLU A 1 198 ? -5.493 -16.431 16.939 1.00 92.88 198 GLU A CA 1
ATOM 1636 C C . GLU A 1 198 ? -6.278 -15.606 15.907 1.00 92.88 198 GLU A C 1
ATOM 1638 O O . GLU A 1 198 ? -6.816 -16.168 14.957 1.00 92.88 198 GLU A O 1
ATOM 1643 N N . LEU A 1 199 ? -6.346 -14.280 16.066 1.00 93.94 199 LEU A N 1
ATOM 1644 C CA . LEU A 1 199 ? -7.002 -13.403 15.095 1.00 93.94 199 LEU A CA 1
ATOM 1645 C C . LEU A 1 199 ? -6.100 -13.161 13.882 1.00 93.94 199 LEU A C 1
ATOM 1647 O O . LEU A 1 199 ? -4.945 -12.762 14.030 1.00 93.94 199 LEU A O 1
ATOM 1651 N N . GLU A 1 200 ? -6.626 -13.325 12.673 1.00 93.06 200 GLU A N 1
ATOM 1652 C CA . GLU A 1 200 ? -5.915 -12.996 11.433 1.00 93.06 200 GLU A CA 1
ATOM 1653 C C . GLU A 1 200 ? -6.328 -11.614 10.916 1.00 93.06 200 GLU A C 1
ATOM 1655 O O . GLU A 1 200 ? -7.459 -11.173 11.104 1.00 93.06 200 GLU A O 1
ATOM 1660 N N . ASN A 1 201 ? -5.400 -10.899 10.277 1.00 94.75 201 ASN A N 1
ATOM 1661 C CA . ASN A 1 201 ? -5.711 -9.603 9.685 1.00 94.75 201 ASN A CA 1
ATOM 1662 C C . ASN A 1 201 ? -6.387 -9.748 8.308 1.00 94.75 201 ASN A C 1
ATOM 1664 O O . ASN A 1 201 ? -5.993 -10.610 7.519 1.00 94.75 201 ASN A O 1
ATOM 1668 N N . PRO A 1 202 ? -7.282 -8.814 7.946 1.00 95.50 202 PRO A N 1
ATOM 1669 C CA . PRO A 1 202 ? -7.907 -7.839 8.837 1.00 95.50 202 PRO A CA 1
ATOM 1670 C C . PRO A 1 202 ? -9.018 -8.476 9.687 1.00 95.50 202 PRO A C 1
ATOM 1672 O O . PRO A 1 202 ? -9.709 -9.375 9.223 1.00 95.50 202 PRO A O 1
ATOM 1675 N N . VAL A 1 203 ? -9.236 -7.935 10.886 1.00 96.94 203 VAL A N 1
ATOM 1676 C CA . VAL A 1 203 ? -10.319 -8.351 11.790 1.00 96.94 203 VAL A CA 1
ATOM 1677 C C . VAL A 1 203 ? -11.546 -7.473 11.551 1.00 96.94 203 VAL A C 1
ATOM 1679 O O . VAL A 1 203 ? -11.459 -6.244 11.672 1.00 96.94 203 VAL A O 1
ATOM 1682 N N . TYR A 1 204 ? -12.692 -8.063 11.226 1.00 96.31 204 TYR A N 1
ATOM 1683 C CA . TYR A 1 204 ? -13.916 -7.311 10.969 1.00 96.31 204 TYR A CA 1
ATOM 1684 C C . TYR A 1 204 ? -14.703 -7.108 12.262 1.00 96.31 204 TYR A C 1
ATOM 1686 O O . TYR A 1 204 ? -14.890 -8.021 13.061 1.00 96.31 204 TYR A O 1
ATOM 1694 N N . LEU A 1 205 ? -15.151 -5.873 12.479 1.00 96.69 205 LEU A N 1
ATOM 1695 C CA . LEU A 1 205 ? -15.911 -5.472 13.652 1.00 96.69 205 LEU A CA 1
ATOM 1696 C C . LEU A 1 205 ? -17.292 -4.963 13.250 1.00 96.69 205 LEU A C 1
ATOM 1698 O O . LEU A 1 205 ? -17.425 -4.108 12.368 1.00 96.69 205 LEU A O 1
ATOM 1702 N N . GLU A 1 206 ? -18.302 -5.406 13.988 1.00 95.69 206 GLU A N 1
ATOM 1703 C CA . GLU A 1 206 ? -19.666 -4.885 13.917 1.00 95.69 206 GLU A CA 1
ATOM 1704 C C . GLU A 1 206 ? -20.149 -4.500 15.319 1.00 95.69 206 GLU A C 1
ATOM 1706 O O . GLU A 1 206 ? -19.794 -5.136 16.312 1.00 95.69 206 GLU A O 1
ATOM 1711 N N . LEU A 1 207 ? -20.939 -3.429 15.423 1.00 94.69 207 LEU A N 1
ATOM 1712 C CA . LEU A 1 207 ? -21.532 -3.013 16.692 1.00 94.69 207 LEU A CA 1
ATOM 1713 C C . LEU A 1 207 ? -23.018 -3.380 16.722 1.00 94.69 207 LEU A C 1
ATOM 1715 O O . LEU A 1 207 ? -23.844 -2.698 16.112 1.00 94.69 207 LEU A O 1
ATOM 1719 N N . GLU A 1 208 ? -23.370 -4.400 17.504 1.00 93.12 208 GLU A N 1
ATOM 1720 C CA . GLU A 1 208 ? -24.760 -4.786 17.748 1.00 93.12 208 GLU A CA 1
ATOM 1721 C C . GLU A 1 208 ? -25.206 -4.297 19.135 1.00 93.12 208 GLU A C 1
ATOM 1723 O O . GLU A 1 208 ? -24.925 -4.886 20.181 1.00 93.12 208 GLU A O 1
ATOM 1728 N N . GLY A 1 209 ? -25.896 -3.153 19.157 1.00 87.81 209 GLY A N 1
ATOM 1729 C CA . GLY A 1 209 ? -26.292 -2.497 20.403 1.00 87.81 209 GLY A CA 1
ATOM 1730 C C . GLY A 1 209 ? -25.082 -1.961 21.174 1.00 87.81 209 GLY A C 1
ATOM 1731 O O . GLY A 1 209 ? -24.503 -0.950 20.783 1.00 87.81 209 GLY A O 1
ATOM 1732 N N . GLU A 1 210 ? -24.733 -2.614 22.284 1.00 88.44 210 GLU A N 1
ATOM 1733 C CA . GLU A 1 210 ? -23.548 -2.290 23.103 1.00 88.44 210 GLU A CA 1
ATOM 1734 C C . GLU A 1 210 ? -22.437 -3.346 22.989 1.00 88.44 210 GLU A C 1
ATOM 1736 O O . GLU A 1 210 ? -21.458 -3.292 23.728 1.00 88.44 210 GLU A O 1
ATOM 1741 N N . VAL A 1 211 ? -22.595 -4.330 22.101 1.00 91.50 211 VAL A N 1
ATOM 1742 C CA . VAL A 1 211 ? -21.667 -5.454 21.967 1.00 91.50 211 VAL A CA 1
ATOM 1743 C C . VAL A 1 211 ? -20.871 -5.315 20.677 1.00 91.50 211 VAL A C 1
ATOM 1745 O O . VAL A 1 211 ? -21.439 -5.091 19.609 1.00 91.50 211 VAL A O 1
ATOM 1748 N N . LEU A 1 212 ? -19.551 -5.465 20.789 1.00 92.94 212 LEU A N 1
ATOM 1749 C CA . LEU A 1 212 ? -18.649 -5.583 19.650 1.00 92.94 212 LEU A CA 1
ATOM 1750 C C . LEU A 1 212 ? -18.637 -7.045 19.183 1.00 92.94 212 LEU A C 1
ATOM 1752 O O . LEU A 1 212 ? -18.230 -7.931 19.937 1.00 92.94 212 LEU A O 1
ATOM 1756 N N . LEU A 1 213 ? -19.095 -7.288 17.961 1.00 93.44 213 LEU A N 1
ATOM 1757 C CA . LEU A 1 213 ? -18.948 -8.564 17.270 1.00 93.44 213 LEU A CA 1
ATOM 1758 C C . LEU A 1 213 ? -17.624 -8.564 16.503 1.00 93.44 213 LEU A C 1
ATOM 1760 O O . LEU A 1 213 ? -17.218 -7.528 15.974 1.00 93.44 213 LEU A O 1
ATOM 1764 N N . VAL A 1 214 ? -16.962 -9.718 16.477 1.00 92.06 214 VAL A N 1
ATOM 1765 C CA . VAL A 1 214 ? -15.653 -9.935 15.849 1.00 92.06 214 VAL A CA 1
ATOM 1766 C C . VAL A 1 214 ? -15.797 -11.092 14.863 1.00 92.06 214 VAL A C 1
ATOM 1768 O O . VAL A 1 214 ? -16.249 -12.163 15.276 1.00 92.06 214 VAL A O 1
ATOM 1771 N N . ASP A 1 215 ? -15.435 -10.857 13.602 1.00 82.38 215 ASP A N 1
ATOM 1772 C CA . ASP A 1 215 ? -15.366 -11.846 12.512 1.00 82.38 215 ASP A CA 1
ATOM 1773 C C . ASP A 1 215 ? -13.943 -11.899 11.932 1.00 82.38 215 ASP A C 1
ATOM 1775 O O . ASP A 1 215 ? -13.352 -10.811 11.696 1.00 82.38 215 ASP A O 1
#

pLDDT: mean 95.41, std 5.16, range [59.0, 98.88]

Nearest PDB structures (foldseek):
  5u2d-assembly1_A  TM=1.886E-01  e=2.432E+00  Homo sapiens
  7ujw-assembly1_C  TM=1.552E-01  e=3.751E+00  Homo sapiens